Protein AF-0000000084763249 (afdb_homodimer)

Radius of gyration: 17.71 Å; Cα contacts (8 Å, |Δi|>4): 689; chains: 2; bounding box: 48×48×45 Å

Solvent-accessible surface area (backbone atoms only — not comparable to full-atom values): 14264 Å² total; per-residue (Å²): 123,82,77,82,77,45,56,57,38,57,42,35,39,38,35,46,28,91,46,25,65,60,49,50,51,36,48,19,63,20,52,47,43,49,71,69,44,67,44,93,84,51,53,36,30,31,41,60,52,70,82,41,27,44,32,31,25,46,48,77,42,65,60,24,72,72,58,54,18,41,56,50,64,47,88,46,83,60,29,20,54,41,60,36,47,28,34,26,24,94,51,43,65,62,38,49,52,40,17,44,76,44,64,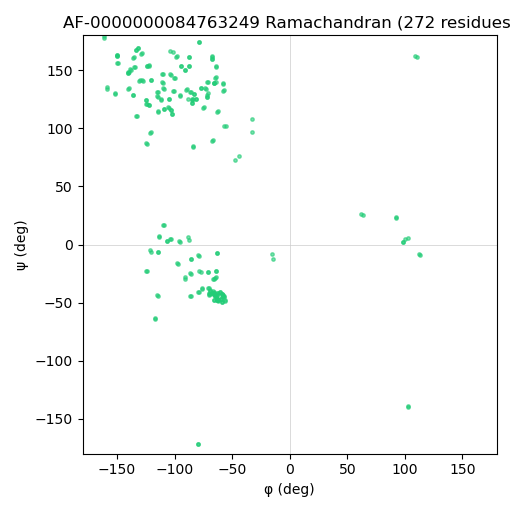31,42,81,63,39,74,69,39,82,42,93,88,64,31,41,38,22,36,29,22,47,96,70,42,48,52,36,39,38,22,33,61,75,75,125,124,82,78,81,77,46,56,57,39,57,42,34,39,38,36,47,28,91,46,26,65,60,49,50,50,36,48,20,64,19,51,47,42,49,74,68,46,68,44,93,84,50,54,36,29,31,39,60,53,69,82,40,27,44,30,30,24,47,47,78,43,65,60,25,72,72,58,53,18,41,59,49,64,47,88,45,82,58,27,19,52,39,58,35,47,28,34,25,23,94,50,41,66,62,38,48,51,41,18,44,76,45,65,31,40,81,63,39,75,70,39,80,42,92,87,64,27,39,39,22,35,30,22,47,95,69,42,46,53,36,39,39,22,34,60,75,76,125

Organism: Brachypodium distachyon (NCBI:txid15368)

Structure (mmCIF, N/CA/C/O backbone):
data_AF-0000000084763249-model_v1
#
loop_
_entity.id
_entity.type
_entity.pdbx_description
1 polymer 'VOC domain-containing protein'
#
loop_
_atom_site.group_PDB
_atom_site.id
_atom_site.type_symbol
_atom_site.label_atom_id
_atom_site.label_alt_id
_atom_site.label_comp_id
_atom_site.label_asym_id
_atom_site.label_entity_id
_atom_site.label_seq_id
_atom_site.pdbx_PDB_ins_code
_atom_site.Cartn_x
_atom_site.Cartn_y
_atom_site.Cartn_z
_atom_site.occupancy
_atom_site.B_iso_or_equiv
_atom_site.auth_seq_id
_atom_site.auth_comp_id
_atom_site.auth_asym_id
_atom_site.auth_atom_id
_atom_site.pdbx_PDB_model_num
ATOM 1 N N . MET A 1 1 ? 11.469 -16.156 -25.938 1 31.02 1 MET A N 1
ATOM 2 C CA . MET A 1 1 ? 10.484 -15.094 -26.047 1 31.02 1 MET A CA 1
ATOM 3 C C . MET A 1 1 ? 9.891 -14.773 -24.672 1 31.02 1 MET A C 1
ATOM 5 O O . MET A 1 1 ? 9.32 -15.641 -24.016 1 31.02 1 MET A O 1
ATOM 9 N N . ALA A 1 2 ? 10.5 -14.242 -23.734 1 41.22 2 ALA A N 1
ATOM 10 C CA . ALA A 1 2 ? 9.938 -13.992 -22.406 1 41.22 2 ALA A CA 1
ATOM 11 C C . ALA A 1 2 ? 8.445 -13.68 -22.5 1 41.22 2 ALA A C 1
ATOM 13 O O . ALA A 1 2 ? 8.023 -12.883 -23.328 1 41.22 2 ALA A O 1
ATOM 14 N N . SER A 1 3 ? 7.531 -14.5 -22.109 1 42.06 3 SER A N 1
ATOM 15 C CA . SER A 1 3 ? 6.082 -14.516 -22.281 1 42.06 3 SER A CA 1
ATOM 16 C C . SER A 1 3 ? 5.465 -13.164 -21.953 1 42.06 3 SER A C 1
ATOM 18 O O . SER A 1 3 ? 5.523 -12.711 -20.812 1 42.06 3 SER A O 1
ATOM 20 N N . GLY A 1 4 ? 5.578 -12.133 -22.719 1 48.81 4 GLY A N 1
ATOM 21 C CA . GLY A 1 4 ? 4.75 -10.953 -22.906 1 48.81 4 GLY A CA 1
ATOM 22 C C . GLY A 1 4 ? 3.369 -11.094 -22.297 1 48.81 4 GLY A C 1
ATOM 23 O O . GLY A 1 4 ? 2.514 -10.227 -22.484 1 48.81 4 GLY A O 1
ATOM 24 N N . ALA A 1 5 ? 2.932 -12.281 -21.891 1 57.78 5 ALA A N 1
ATOM 25 C CA . ALA A 1 5 ? 1.566 -12.789 -21.781 1 57.78 5 ALA A CA 1
ATOM 26 C C . ALA A 1 5 ? 0.887 -12.266 -20.516 1 57.78 5 ALA A C 1
ATOM 28 O O . ALA A 1 5 ? -0.34 -12.156 -20.469 1 57.78 5 ALA A O 1
ATOM 29 N N . VAL A 1 6 ? 1.695 -11.852 -19.469 1 81.44 6 VAL A N 1
ATOM 30 C CA . VAL A 1 6 ? 0.911 -11.477 -18.297 1 81.44 6 VAL A CA 1
ATOM 31 C C . VAL A 1 6 ? 1.264 -10.055 -17.875 1 81.44 6 VAL A C 1
ATOM 33 O O . VAL A 1 6 ? 2.27 -9.828 -17.203 1 81.44 6 VAL A O 1
ATOM 36 N N . ARG A 1 7 ? 0.596 -9.102 -18.453 1 86.88 7 ARG A N 1
ATOM 37 C CA . ARG A 1 7 ? 0.823 -7.703 -18.109 1 86.88 7 ARG A CA 1
ATOM 38 C C . ARG A 1 7 ? -0.059 -7.273 -16.938 1 86.88 7 ARG A C 1
ATOM 40 O O . ARG A 1 7 ? -1.286 -7.363 -17.016 1 86.88 7 ARG A O 1
ATOM 47 N N . PRO A 1 8 ? 0.583 -6.77 -15.953 1 93.5 8 PRO A N 1
ATOM 48 C CA . PRO A 1 8 ? -0.198 -6.363 -14.781 1 93.5 8 PRO A CA 1
ATOM 49 C C . PRO A 1 8 ? -0.651 -4.906 -14.852 1 93.5 8 PRO A C 1
ATOM 51 O O . PRO A 1 8 ? -0.048 -4.102 -15.562 1 93.5 8 PRO A O 1
ATOM 54 N N . ALA A 1 9 ? -1.729 -4.605 -14.281 1 94.31 9 ALA A N 1
ATOM 55 C CA . ALA A 1 9 ? -2.09 -3.242 -13.898 1 94.31 9 ALA A CA 1
ATOM 56 C C . ALA A 1 9 ? -2.115 -3.09 -12.375 1 94.31 9 ALA A C 1
ATOM 58 O O . ALA A 1 9 ? -2.732 -3.895 -11.672 1 94.31 9 ALA A O 1
ATOM 59 N N . LEU A 1 10 ? -1.354 -2.125 -11.828 1 95.81 10 LEU A N 1
ATOM 60 C CA . LEU A 1 10 ? -1.508 -1.788 -10.414 1 95.81 10 LEU A CA 1
ATOM 61 C C . LEU A 1 10 ? -2.871 -1.157 -10.156 1 95.81 10 LEU A C 1
ATOM 63 O O . LEU A 1 10 ? -3.012 0.067 -10.188 1 95.81 10 LEU A O 1
ATOM 67 N N . ALA A 1 11 ? -3.818 -1.914 -9.875 1 94.88 11 ALA A N 1
ATOM 68 C CA . ALA A 1 11 ? -5.219 -1.501 -9.938 1 94.88 11 ALA A CA 1
ATOM 69 C C . ALA A 1 11 ? -5.652 -0.845 -8.625 1 94.88 11 ALA A C 1
ATOM 71 O O . ALA A 1 11 ? -6.273 0.22 -8.633 1 94.88 11 ALA A O 1
ATOM 72 N N . TYR A 1 12 ? -5.242 -1.508 -7.496 1 95.19 12 TYR A N 1
ATOM 73 C CA . TYR A 1 12 ? -5.719 -1.002 -6.215 1 95.19 12 TYR A CA 1
ATOM 74 C C . TYR A 1 12 ? -4.617 -1.058 -5.164 1 95.19 12 TYR A C 1
ATOM 76 O O . TYR A 1 12 ? -3.754 -1.938 -5.207 1 95.19 12 TYR A O 1
ATOM 84 N N . ILE A 1 13 ? -4.723 -0.126 -4.344 1 97.44 13 ILE A N 1
ATOM 85 C CA . ILE A 1 13 ? -4.211 -0.234 -2.98 1 97.44 13 ILE A CA 1
ATOM 86 C C . ILE A 1 13 ? -5.379 -0.323 -1.998 1 97.44 13 ILE A C 1
ATOM 88 O O . ILE A 1 13 ? -6.176 0.611 -1.883 1 97.44 13 ILE A O 1
ATOM 92 N N . VAL A 1 14 ? -5.441 -1.407 -1.349 1 97.88 14 VAL A N 1
ATOM 93 C CA . VAL A 1 14 ? -6.566 -1.6 -0.439 1 97.88 14 VAL A CA 1
ATOM 94 C C . VAL A 1 14 ? -6.098 -1.434 1.005 1 97.88 14 VAL A C 1
ATOM 96 O O . VAL A 1 14 ? -5.145 -2.09 1.435 1 97.88 14 VAL A O 1
ATOM 99 N N . VAL A 1 15 ? -6.758 -0.576 1.663 1 98.12 15 VAL A N 1
ATOM 100 C CA . VAL A 1 15 ? -6.477 -0.325 3.074 1 98.12 15 VAL A CA 1
ATOM 101 C C . VAL A 1 15 ? -7.574 -0.941 3.938 1 98.12 15 VAL A C 1
ATOM 103 O O . VAL A 1 15 ? -8.75 -0.592 3.799 1 98.12 15 VAL A O 1
ATOM 106 N N . TYR A 1 16 ? -7.203 -1.859 4.75 1 98.06 16 TYR A N 1
ATOM 107 C CA . TYR A 1 16 ? -8.141 -2.445 5.703 1 98.06 16 TYR A CA 1
ATOM 108 C C . TYR A 1 16 ? -8.289 -1.557 6.934 1 98.06 16 TYR A C 1
ATOM 110 O O . TYR A 1 16 ? -7.305 -1.249 7.609 1 98.06 16 TYR A O 1
ATOM 118 N N . VAL A 1 17 ? -9.516 -1.213 7.227 1 97.81 17 VAL A N 1
ATOM 119 C CA . VAL A 1 17 ? -9.758 -0.172 8.219 1 97.81 17 VAL A CA 1
ATOM 120 C C . VAL A 1 17 ? -10.883 -0.602 9.164 1 97.81 17 VAL A C 1
ATOM 122 O O . VAL A 1 17 ? -11.656 -1.5 8.836 1 97.81 17 VAL A O 1
ATOM 125 N N . GLU A 1 18 ? -10.953 0.037 10.344 1 96.88 18 GLU A N 1
ATOM 126 C CA . GLU A 1 18 ? -12.008 -0.24 11.312 1 96.88 18 GLU A CA 1
ATOM 127 C C . GLU A 1 18 ? -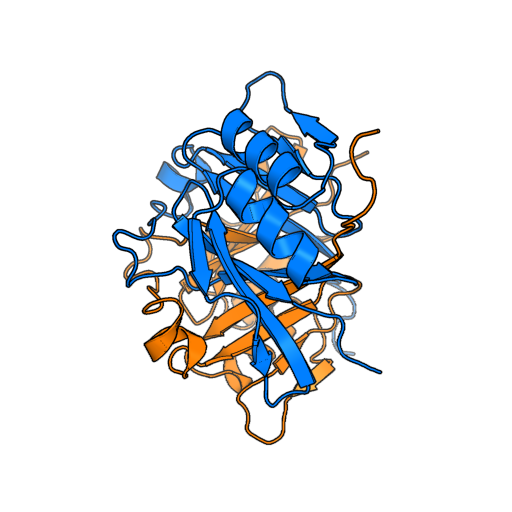13.359 0.268 10.82 1 96.88 18 GLU A C 1
ATOM 129 O O . GLU A 1 18 ? -14.375 -0.4 10.992 1 96.88 18 GLU A O 1
ATOM 134 N N . ASP A 1 19 ? -13.406 1.45 10.258 1 96.12 19 ASP A N 1
ATOM 135 C CA . ASP A 1 19 ? -14.617 2.105 9.758 1 96.12 19 ASP A CA 1
ATOM 136 C C . ASP A 1 19 ? -14.391 2.691 8.367 1 96.12 19 ASP A C 1
ATOM 138 O O . ASP A 1 19 ? -13.742 3.727 8.219 1 96.12 19 ASP A O 1
ATOM 142 N N . VAL A 1 20 ? -15.031 2.08 7.379 1 96.88 20 VAL A N 1
ATOM 143 C CA . VAL A 1 20 ? -14.766 2.377 5.973 1 96.88 20 VAL A CA 1
ATOM 144 C C . VAL A 1 20 ? -15.195 3.809 5.656 1 96.88 20 VAL A C 1
ATOM 146 O O . VAL A 1 20 ? -14.422 4.586 5.094 1 96.88 20 VAL A O 1
ATOM 149 N N . ALA A 1 21 ? -16.344 4.168 6.062 1 95.25 21 ALA A N 1
ATOM 150 C CA . ALA A 1 21 ? -16.875 5.496 5.762 1 95.25 21 ALA A CA 1
ATOM 151 C C . ALA A 1 21 ? -16.047 6.586 6.43 1 95.25 21 ALA A C 1
ATOM 153 O O . ALA A 1 21 ? -15.719 7.598 5.809 1 95.25 21 ALA A O 1
ATOM 154 N N . LYS A 1 22 ? -15.695 6.387 7.637 1 94.75 22 LYS A N 1
ATOM 155 C CA . LYS A 1 22 ? -14.898 7.355 8.383 1 94.75 22 LYS A CA 1
ATOM 156 C C . LYS A 1 22 ? -13.508 7.508 7.781 1 94.75 22 LYS A C 1
ATOM 158 O O . LYS A 1 22 ? -13.008 8.625 7.641 1 94.75 22 LYS A O 1
ATOM 163 N N . SER A 1 23 ? -12.914 6.387 7.453 1 96 23 SER A N 1
ATOM 164 C CA . SER A 1 23 ? -11.578 6.426 6.859 1 96 23 SER A CA 1
ATOM 165 C C . SER A 1 23 ? -11.594 7.141 5.516 1 96 23 SER A C 1
ATOM 167 O O . SER A 1 23 ? -10.742 7.992 5.25 1 96 23 SER A O 1
ATOM 169 N N . ALA A 1 24 ? -12.555 6.793 4.664 1 95.56 24 ALA A N 1
ATOM 170 C CA . ALA A 1 24 ? -12.656 7.434 3.357 1 95.56 24 ALA A CA 1
ATOM 171 C C . ALA A 1 24 ? -12.836 8.945 3.5 1 95.56 24 ALA A C 1
ATOM 173 O O . ALA A 1 24 ? -12.18 9.719 2.801 1 95.56 24 ALA A O 1
ATOM 174 N N . ALA A 1 25 ? -13.656 9.32 4.418 1 94.12 25 ALA A N 1
ATOM 175 C CA . ALA A 1 25 ? -13.906 10.742 4.652 1 94.12 25 ALA A CA 1
ATOM 176 C C . ALA A 1 25 ? -12.656 11.438 5.18 1 94.12 25 ALA A C 1
ATOM 178 O O . ALA A 1 25 ? -12.336 12.555 4.754 1 94.12 25 ALA A O 1
ATOM 179 N N . CYS A 1 26 ? -11.992 10.805 6.059 1 94.38 26 CYS A N 1
ATOM 180 C CA . CYS A 1 26 ? -10.766 11.359 6.625 1 94.38 26 CYS A CA 1
ATOM 181 C C . CYS A 1 26 ? -9.703 11.531 5.547 1 94.38 26 CYS A C 1
ATOM 183 O O . CYS A 1 26 ? -9.062 12.586 5.465 1 94.38 26 CYS A O 1
ATOM 185 N N . TYR A 1 27 ? -9.523 10.469 4.742 1 95.81 27 TYR A N 1
ATOM 186 C CA . TYR A 1 27 ? -8.523 10.555 3.682 1 95.81 27 TYR A CA 1
ATOM 187 C C . TYR A 1 27 ? -8.859 11.68 2.709 1 95.81 27 TYR A C 1
ATOM 189 O O . TYR A 1 27 ? -7.973 12.414 2.275 1 95.81 27 TYR A O 1
ATOM 197 N N . ALA A 1 28 ? -10.102 11.805 2.391 1 94 28 ALA A N 1
ATOM 198 C CA . ALA A 1 28 ? -10.531 12.859 1.48 1 94 28 ALA A CA 1
ATOM 199 C C . ALA A 1 28 ? -10.25 14.242 2.072 1 94 28 ALA A C 1
ATOM 201 O O . ALA A 1 28 ? -9.664 15.102 1.41 1 94 28 ALA A O 1
ATOM 202 N N . ALA A 1 29 ? -10.617 14.438 3.287 1 94.25 29 ALA A N 1
ATOM 203 C CA . ALA A 1 29 ? -10.461 15.734 3.943 1 94.25 29 ALA A CA 1
ATOM 204 C C . ALA A 1 29 ? -8.992 16.047 4.207 1 94.25 29 ALA A C 1
ATOM 206 O O . ALA A 1 29 ? -8.531 17.156 3.969 1 94.25 29 ALA A O 1
ATOM 207 N N . ALA A 1 30 ? -8.258 15.07 4.637 1 95.12 30 ALA A N 1
ATOM 208 C CA . ALA A 1 30 ? -6.875 15.266 5.07 1 95.12 30 ALA A CA 1
ATOM 209 C C . ALA A 1 30 ? -5.941 15.43 3.871 1 95.12 30 ALA A C 1
ATOM 211 O O . ALA A 1 30 ? -4.996 16.219 3.914 1 95.12 30 ALA A O 1
ATOM 212 N N . PHE A 1 31 ? -6.227 14.648 2.812 1 95.12 31 PHE A N 1
ATOM 213 C CA . PHE A 1 31 ? -5.199 14.562 1.781 1 95.12 31 PHE A CA 1
ATOM 214 C C . PHE A 1 31 ? -5.688 15.188 0.479 1 95.12 31 PHE A C 1
ATOM 216 O O . PHE A 1 31 ? -4.934 15.281 -0.491 1 95.12 31 PHE A O 1
ATOM 223 N N . GLY A 1 32 ? -6.918 15.586 0.387 1 91.31 32 GLY A N 1
ATOM 224 C CA . GLY A 1 32 ? -7.391 16.406 -0.725 1 91.31 32 GLY A CA 1
ATOM 225 C C . GLY A 1 32 ? -7.949 15.578 -1.868 1 91.31 32 GLY A C 1
ATOM 226 O O . GLY A 1 32 ? -7.922 16 -3.023 1 91.31 32 GLY A O 1
ATOM 227 N N . TYR A 1 33 ? -8.367 14.414 -1.598 1 90.19 33 TYR A N 1
ATOM 228 C CA . TYR A 1 33 ? -9.008 13.594 -2.615 1 90.19 33 TYR A CA 1
ATOM 229 C C . TYR A 1 33 ? -10.531 13.672 -2.492 1 90.19 33 TYR A C 1
ATOM 231 O O . TYR A 1 33 ? -11.055 14.141 -1.481 1 90.19 33 TYR A O 1
ATOM 239 N N . SER A 1 34 ? -11.172 13.273 -3.607 1 87.69 34 SER A N 1
ATOM 240 C CA . SER A 1 34 ? -12.617 13.07 -3.555 1 87.69 34 SER A CA 1
ATOM 241 C C . SER A 1 34 ? -12.961 11.594 -3.395 1 87.69 34 SER A C 1
ATOM 243 O O . SER A 1 34 ? -12.258 10.727 -3.91 1 87.69 34 SER A O 1
ATOM 245 N N . VAL A 1 35 ? -14.008 11.375 -2.619 1 84.5 35 VAL A N 1
ATOM 246 C CA . VAL A 1 35 ? -14.539 10.016 -2.543 1 84.5 35 VAL A CA 1
ATOM 247 C C . VAL A 1 35 ? -15.305 9.695 -3.82 1 84.5 35 VAL A C 1
ATOM 249 O O . VAL A 1 35 ? -16.25 10.398 -4.18 1 84.5 35 VAL A O 1
ATOM 252 N N . ARG A 1 36 ? -14.898 8.789 -4.496 1 85.38 36 ARG A N 1
ATOM 253 C CA . ARG A 1 36 ? -15.5 8.398 -5.766 1 85.38 36 ARG A CA 1
ATOM 254 C C . ARG A 1 36 ? -16.75 7.547 -5.539 1 85.38 36 ARG A C 1
ATOM 256 O O . ARG A 1 36 ? -17.75 7.699 -6.242 1 85.38 36 ARG A O 1
ATOM 263 N N . ARG A 1 37 ? -16.641 6.637 -4.547 1 85 37 ARG A N 1
ATOM 264 C CA . ARG A 1 37 ? -17.719 5.676 -4.375 1 85 37 ARG A CA 1
ATOM 265 C C . ARG A 1 37 ? -17.719 5.09 -2.967 1 85 37 ARG A C 1
ATOM 267 O O . ARG A 1 37 ? -16.656 4.832 -2.396 1 85 37 ARG A O 1
ATOM 274 N N . ILE A 1 38 ? -18.891 5.039 -2.365 1 85.06 38 ILE A N 1
ATOM 275 C CA . ILE A 1 38 ? -19.109 4.223 -1.178 1 85.06 38 ILE A CA 1
ATOM 276 C C . ILE A 1 38 ? -20.266 3.256 -1.429 1 85.06 38 ILE A C 1
ATOM 278 O O . ILE A 1 38 ? -21.359 3.67 -1.847 1 85.06 38 ILE A O 1
ATOM 282 N N . ASP A 1 39 ? -19.859 2.061 -1.287 1 84.06 39 ASP A N 1
ATOM 283 C CA . ASP A 1 39 ? -20.906 1.081 -1.562 1 84.06 39 ASP A CA 1
ATOM 284 C C . ASP A 1 39 ? -22 1.147 -0.511 1 84.06 39 ASP A C 1
ATOM 286 O O . ASP A 1 39 ? -21.781 1.643 0.597 1 84.06 39 ASP A O 1
ATOM 290 N N . GLN A 1 40 ? -23.141 0.599 -0.871 1 83.38 40 GLN A N 1
ATOM 291 C CA . GLN A 1 40 ? -24.328 0.679 -0.02 1 83.38 40 GLN A CA 1
ATOM 292 C C . GLN A 1 40 ? -24.125 -0.1 1.276 1 83.38 40 GLN A C 1
ATOM 294 O O . GLN A 1 40 ? -24.703 0.246 2.311 1 83.38 40 GLN A O 1
ATOM 299 N N . SER A 1 41 ? -23.297 -1.155 1.219 1 82.31 41 SER A N 1
ATOM 300 C CA . SER A 1 41 ? -23.047 -1.98 2.396 1 82.31 41 SER A CA 1
ATOM 301 C C . SER A 1 41 ? -22.047 -1.314 3.336 1 82.31 41 SER A C 1
ATOM 303 O O . SER A 1 41 ? -21.844 -1.78 4.457 1 82.31 41 SER A O 1
ATOM 305 N N . HIS A 1 42 ? -21.422 -0.262 2.908 1 84.25 42 HIS A N 1
ATOM 306 C CA . HIS A 1 42 ? -20.406 0.48 3.635 1 84.25 42 HIS A CA 1
ATOM 307 C C . HIS A 1 42 ? -19.172 -0.388 3.898 1 84.25 42 HIS A C 1
ATOM 309 O O . HIS A 1 42 ? -18.484 -0.201 4.898 1 84.25 42 HIS A O 1
ATOM 315 N N . LYS A 1 43 ? -19.031 -1.346 3.037 1 91.31 43 LYS A N 1
ATOM 316 C CA . LYS A 1 43 ? -17.891 -2.24 3.191 1 91.31 43 LYS A CA 1
ATOM 317 C C . LYS A 1 43 ? -16.828 -1.963 2.133 1 91.31 43 LYS A C 1
ATOM 319 O O . LYS A 1 43 ? -15.82 -2.678 2.049 1 91.31 43 LYS A O 1
ATOM 324 N N . TRP A 1 44 ? -17.125 -0.96 1.353 1 93.94 44 TRP A N 1
ATOM 325 C CA . TRP A 1 44 ? -16.188 -0.599 0.295 1 93.94 44 TRP A CA 1
ATOM 326 C C . TRP A 1 44 ? -16.281 0.883 -0.046 1 93.94 44 TRP A C 1
ATOM 328 O O . TRP A 1 44 ? -17.391 1.404 -0.236 1 93.94 44 TRP A O 1
ATOM 338 N N . ALA A 1 45 ? -15.203 1.537 -0.081 1 96.25 45 ALA A N 1
ATOM 339 C CA . ALA A 1 45 ? -15.109 2.92 -0.539 1 96.25 45 ALA A CA 1
ATOM 340 C C . ALA A 1 45 ? -13.859 3.135 -1.379 1 96.25 45 ALA A C 1
ATOM 342 O O . ALA A 1 45 ? -12.828 2.492 -1.148 1 96.25 45 ALA A O 1
ATOM 343 N N . GLU A 1 46 ? -13.945 4.016 -2.32 1 96.06 46 GLU A N 1
ATOM 344 C CA . GLU A 1 46 ? -12.844 4.34 -3.213 1 96.06 46 GLU A CA 1
ATOM 345 C C . GLU A 1 46 ? -12.578 5.84 -3.248 1 96.06 46 GLU A C 1
ATOM 347 O O . GLU A 1 46 ? -13.516 6.641 -3.25 1 96.06 46 GLU A O 1
ATOM 352 N N . LEU A 1 47 ? -11.32 6.133 -3.283 1 94.44 47 LEU A N 1
ATOM 353 C CA . LEU A 1 47 ? -10.93 7.512 -3.555 1 94.44 47 LEU A CA 1
ATOM 354 C C . LEU A 1 47 ? -10.648 7.715 -5.039 1 94.44 47 LEU A C 1
ATOM 356 O O . LEU A 1 47 ? -10.289 6.766 -5.742 1 94.44 47 LEU A O 1
ATOM 360 N N . ASP A 1 48 ? -10.805 8.891 -5.512 1 91.06 48 ASP A N 1
ATOM 361 C CA . ASP A 1 48 ? -10.453 9.258 -6.883 1 91.06 48 ASP A CA 1
ATOM 362 C C . ASP A 1 48 ? -8.977 9.602 -7 1 91.06 48 ASP A C 1
ATOM 364 O O . ASP A 1 48 ? -8.602 10.773 -6.945 1 91.06 48 ASP A O 1
ATOM 368 N N . THR A 1 49 ? -8.125 8.562 -7.18 1 91.31 49 THR A N 1
ATOM 369 C CA . THR A 1 49 ? -6.684 8.766 -7.109 1 91.31 49 THR A CA 1
ATOM 370 C C . THR A 1 49 ? -6.035 8.523 -8.469 1 91.31 49 THR A C 1
ATOM 372 O O . THR A 1 49 ? -4.809 8.484 -8.578 1 91.31 49 THR A O 1
ATOM 375 N N . GLY A 1 50 ? -6.82 8.305 -9.547 1 88.31 50 GLY A N 1
ATOM 376 C CA . GLY A 1 50 ? -6.281 8.125 -10.891 1 88.31 50 GLY A CA 1
ATOM 377 C C . GLY A 1 50 ? -6.266 6.676 -11.336 1 88.31 50 GLY A C 1
ATOM 378 O O . GLY A 1 50 ? -7.266 5.969 -11.188 1 88.31 50 GLY A O 1
ATOM 379 N N . SER A 1 51 ? -5.184 6.238 -12.008 1 87.62 51 SER A N 1
ATOM 380 C CA . SER A 1 51 ? -5.102 4.895 -12.57 1 87.62 51 SER A CA 1
ATOM 381 C C . SER A 1 51 ? -5.082 3.834 -11.477 1 87.62 51 SER A C 1
ATOM 383 O O . SER A 1 51 ? -5.652 2.752 -11.641 1 87.62 51 SER A O 1
ATOM 385 N N . THR A 1 52 ? -4.371 4.129 -10.453 1 93.12 52 THR A N 1
ATOM 386 C CA . THR A 1 52 ? -4.395 3.291 -9.266 1 93.12 52 THR A CA 1
ATOM 387 C C . THR A 1 52 ? -5.387 3.832 -8.242 1 93.12 52 THR A C 1
ATOM 389 O O . THR A 1 52 ? -5.371 5.023 -7.918 1 93.12 52 THR A O 1
ATOM 392 N N . THR A 1 53 ? -6.266 2.975 -7.762 1 94.25 53 THR A N 1
ATOM 393 C CA . THR A 1 53 ? -7.309 3.406 -6.84 1 94.25 53 THR A CA 1
ATOM 394 C C . THR A 1 53 ? -6.953 3.029 -5.402 1 94.25 53 THR A C 1
ATOM 396 O O . THR A 1 53 ? -6.523 1.903 -5.141 1 94.25 53 THR A O 1
ATOM 399 N N . ILE A 1 54 ? -7.07 3.928 -4.496 1 96.62 54 ILE A N 1
ATOM 400 C CA . ILE A 1 54 ? -7.074 3.576 -3.08 1 96.62 54 ILE A CA 1
ATOM 401 C C . ILE A 1 54 ? -8.484 3.182 -2.65 1 96.62 54 ILE A C 1
ATOM 403 O O . ILE A 1 54 ? -9.438 3.928 -2.873 1 96.62 54 ILE A O 1
ATOM 407 N N . ALA A 1 55 ? -8.609 2.086 -2.117 1 97.19 55 ALA A N 1
ATOM 408 C CA . ALA A 1 55 ? -9.891 1.593 -1.619 1 97.19 55 ALA A CA 1
ATOM 409 C C . ALA A 1 55 ? -9.797 1.215 -0.143 1 97.19 55 ALA A C 1
ATOM 411 O O . ALA A 1 55 ? -8.703 0.929 0.363 1 97.19 55 ALA A O 1
ATOM 412 N N . PHE A 1 56 ? -10.922 1.289 0.496 1 97.69 56 PHE A N 1
ATOM 413 C CA . PHE A 1 56 ? -11.023 0.936 1.906 1 97.69 56 PHE A CA 1
ATOM 414 C C . PHE A 1 56 ? -12.016 -0.208 2.107 1 97.69 56 PHE A C 1
ATOM 416 O O . PHE A 1 56 ? -13.062 -0.25 1.462 1 97.69 56 PHE A O 1
ATOM 423 N N . THR A 1 57 ? -11.703 -1.089 2.98 1 97.44 57 THR A N 1
ATOM 424 C CA . THR A 1 57 ? -12.57 -2.207 3.332 1 97.44 57 THR A CA 1
ATOM 425 C C . THR A 1 57 ? -12.367 -2.613 4.789 1 97.44 57 THR A C 1
ATOM 427 O O . THR A 1 57 ? -11.336 -2.305 5.387 1 97.44 57 THR A O 1
ATOM 430 N N . PRO A 1 58 ? -13.352 -3.262 5.434 1 97.25 58 PRO A N 1
ATOM 431 C CA . PRO A 1 58 ? -13.25 -3.555 6.867 1 97.25 58 PRO A CA 1
ATOM 432 C C . PRO A 1 58 ? -12.109 -4.512 7.195 1 97.25 58 PRO A C 1
ATOM 434 O O . PRO A 1 58 ? -11.82 -5.426 6.418 1 97.25 58 PRO A O 1
ATOM 437 N N . LEU A 1 59 ? -11.625 -4.398 8.406 1 96.88 59 LEU A N 1
ATOM 438 C CA . LEU A 1 59 ? -10.57 -5.254 8.945 1 96.88 59 LEU A CA 1
ATOM 439 C C . LEU A 1 59 ? -11 -6.719 8.938 1 96.88 59 LEU A C 1
ATOM 441 O O . LEU A 1 59 ? -10.203 -7.602 8.617 1 96.88 59 LEU A O 1
ATOM 445 N N . HIS A 1 60 ? -12.234 -6.836 9.438 1 95.56 60 HIS A N 1
ATOM 446 C CA . HIS A 1 60 ? -12.766 -8.188 9.586 1 95.56 60 HIS A CA 1
ATOM 447 C C . HIS A 1 60 ? -13.766 -8.516 8.477 1 95.56 60 HIS A C 1
ATOM 449 O O . HIS A 1 60 ? -14.82 -7.887 8.391 1 95.56 60 HIS A O 1
ATOM 455 N N . GLN A 1 61 ? -13.422 -9.461 7.684 1 93.5 61 GLN A N 1
ATOM 456 C CA . GLN A 1 61 ? -14.242 -10 6.602 1 93.5 61 GLN A CA 1
ATOM 457 C C . GLN A 1 61 ? -13.742 -11.375 6.168 1 93.5 61 GLN A C 1
ATOM 459 O O . GLN A 1 61 ? -12.742 -11.867 6.688 1 93.5 61 GLN A O 1
ATOM 464 N N . ARG A 1 62 ? -14.383 -11.969 5.266 1 91.62 62 ARG A N 1
ATOM 465 C CA . ARG A 1 62 ? -14.047 -13.32 4.852 1 91.62 62 ARG A CA 1
ATOM 466 C C . ARG A 1 62 ? -12.602 -13.398 4.363 1 91.62 62 ARG A C 1
ATOM 468 O O . ARG A 1 62 ? -11.867 -14.312 4.738 1 91.62 62 ARG A O 1
ATOM 475 N N . GLU A 1 63 ? -12.156 -12.477 3.572 1 92.5 63 GLU A N 1
ATOM 476 C CA . GLU A 1 63 ? -10.82 -12.453 2.992 1 92.5 63 GLU A CA 1
ATOM 477 C C . GLU A 1 63 ? -9.75 -12.445 4.082 1 92.5 63 GLU A C 1
ATOM 479 O O . GLU A 1 63 ? -8.758 -13.172 3.988 1 92.5 63 GLU A O 1
ATOM 484 N N . THR A 1 64 ? -9.992 -11.641 5.137 1 95.69 64 THR A N 1
ATOM 485 C CA . THR A 1 64 ? -8.961 -11.492 6.156 1 95.69 64 THR A CA 1
ATOM 486 C C . THR A 1 64 ? -9.141 -12.523 7.266 1 95.69 64 THR A C 1
ATOM 488 O O . THR A 1 64 ? -8.164 -12.992 7.852 1 95.69 64 THR A O 1
ATOM 491 N N . ASP A 1 65 ? -10.367 -12.938 7.508 1 94.56 65 ASP A N 1
ATOM 492 C CA . ASP A 1 65 ? -10.625 -13.852 8.617 1 94.56 65 ASP A CA 1
ATOM 493 C C . ASP A 1 65 ? -10.414 -15.305 8.203 1 94.56 65 ASP A C 1
ATOM 495 O O . ASP A 1 65 ? -10.047 -16.141 9.031 1 94.56 65 ASP A O 1
ATOM 499 N N . ALA A 1 66 ? -10.562 -15.539 6.883 1 93.31 66 ALA A N 1
ATOM 500 C CA . ALA A 1 66 ? -10.578 -16.953 6.484 1 93.31 66 ALA A CA 1
ATOM 501 C C . ALA A 1 66 ? -9.5 -17.234 5.441 1 93.31 66 ALA A C 1
ATOM 503 O O . ALA A 1 66 ? -8.992 -18.359 5.363 1 93.31 66 ALA A O 1
ATOM 504 N N . LEU A 1 67 ? -9.086 -16.234 4.746 1 94.19 67 LEU A N 1
ATOM 505 C CA . LEU A 1 67 ? -8.336 -16.578 3.543 1 94.19 67 LEU A CA 1
ATOM 506 C C . LEU A 1 67 ? -6.891 -16.109 3.65 1 94.19 67 LEU A C 1
ATOM 508 O O . LEU A 1 67 ? -5.969 -16.828 3.256 1 94.19 67 LEU A O 1
ATOM 512 N N . THR A 1 68 ? -6.633 -14.836 4.145 1 97 68 THR A N 1
ATOM 513 C CA . THR A 1 68 ? -5.309 -14.258 3.932 1 97 68 THR A CA 1
ATOM 514 C C . THR A 1 68 ? -4.645 -13.93 5.266 1 97 68 THR A C 1
ATOM 516 O O . THR A 1 68 ? -3.475 -13.539 5.301 1 97 68 THR A O 1
ATOM 519 N N . GLY A 1 69 ? -5.402 -14.086 6.352 1 96.25 69 GLY A N 1
ATOM 520 C CA . GLY A 1 69 ? -4.824 -13.852 7.668 1 96.25 69 GLY A CA 1
ATOM 521 C C . GLY A 1 69 ? -5.371 -12.617 8.352 1 96.25 69 GLY A C 1
ATOM 522 O O . GLY A 1 69 ? -5.887 -11.711 7.688 1 96.25 69 GLY A O 1
ATOM 523 N N . GLU A 1 70 ? -5.184 -12.586 9.633 1 97.06 70 GLU A N 1
ATOM 524 C CA . GLU A 1 70 ? -5.676 -11.477 10.438 1 97.06 70 GLU A CA 1
ATOM 525 C C . GLU A 1 70 ? -4.848 -10.219 10.211 1 97.06 70 GLU A C 1
ATOM 527 O O . GLU A 1 70 ? -3.617 -10.266 10.227 1 97.06 70 GLU A O 1
ATOM 532 N N . VAL A 1 71 ? -5.555 -9.117 10.031 1 97.69 71 VAL A N 1
ATOM 533 C CA . VAL A 1 71 ? -4.891 -7.84 9.812 1 97.69 71 VAL A CA 1
ATOM 534 C C . VAL A 1 71 ? -4.242 -7.367 11.117 1 97.69 71 VAL A C 1
ATOM 536 O O . VAL A 1 71 ? -4.906 -7.293 12.156 1 97.69 71 VAL A O 1
ATOM 539 N N . GLN A 1 72 ? -2.977 -7.059 11.031 1 96.5 72 GLN A N 1
ATOM 540 C CA . GLN A 1 72 ? -2.248 -6.512 12.172 1 96.5 72 GLN A CA 1
ATOM 541 C C . GLN A 1 72 ? -2.059 -5.004 12.031 1 96.5 72 GLN A C 1
ATOM 543 O O . GLN A 1 72 ? -1.292 -4.547 11.18 1 96.5 72 GLN A O 1
ATOM 548 N N . LEU A 1 73 ? -2.711 -4.258 12.898 1 96.31 73 LEU A N 1
ATOM 549 C CA . LEU A 1 73 ? -2.5 -2.814 12.961 1 96.31 73 LEU A CA 1
ATOM 550 C C . LEU A 1 73 ? -1.338 -2.477 13.891 1 96.31 73 LEU A C 1
ATOM 552 O O . LEU A 1 73 ? -1.02 -3.248 14.805 1 96.31 73 LEU A O 1
ATOM 556 N N . PRO A 1 74 ? -0.739 -1.295 13.555 1 94.81 74 PRO A N 1
ATOM 557 C CA . PRO A 1 74 ? 0.26 -0.859 14.539 1 94.81 74 PRO A CA 1
ATOM 558 C C . PRO A 1 74 ? -0.318 -0.703 15.938 1 94.81 74 PRO A C 1
ATOM 560 O O . PRO A 1 74 ? -1.424 -0.181 16.094 1 94.81 74 PRO A O 1
ATOM 563 N N . LYS A 1 75 ? 0.493 -1.171 16.891 1 92.44 75 LYS A N 1
ATOM 564 C CA . LYS A 1 75 ? -0.006 -1.178 18.266 1 92.44 75 LYS A CA 1
ATOM 565 C C . LYS A 1 75 ? 0.488 0.043 19.047 1 92.44 75 LYS A C 1
ATOM 567 O O . LYS A 1 75 ? 0.023 0.314 20.156 1 92.44 75 LYS A O 1
ATOM 572 N N . SER A 1 76 ? 1.501 0.69 18.516 1 93.12 76 SER A N 1
ATOM 573 C CA . SER A 1 76 ? 2.076 1.877 19.141 1 93.12 76 SER A CA 1
ATOM 574 C C . SER A 1 76 ? 2.662 2.822 18.109 1 93.12 76 SER A C 1
ATOM 576 O O . SER A 1 76 ? 2.875 2.432 16.953 1 93.12 76 SER A O 1
ATOM 578 N N . PRO A 1 77 ? 2.881 4.016 18.5 1 92 77 PRO A N 1
ATOM 579 C CA . PRO A 1 77 ? 3.51 4.965 17.578 1 92 77 PRO A CA 1
ATOM 580 C C . PRO A 1 77 ? 4.922 4.551 17.172 1 92 77 PRO A C 1
ATOM 582 O O . PRO A 1 77 ? 5.523 5.164 16.281 1 92 77 PRO A O 1
ATOM 585 N N . ARG A 1 78 ? 5.441 3.539 17.781 1 94.62 78 ARG A N 1
ATOM 586 C CA . ARG A 1 78 ? 6.797 3.09 17.484 1 94.62 78 ARG A CA 1
ATOM 587 C C . ARG A 1 78 ? 6.789 1.956 16.469 1 94.62 78 ARG A C 1
ATOM 589 O O . ARG A 1 78 ? 7.832 1.361 16.188 1 94.62 78 ARG A O 1
ATOM 596 N N . GLU A 1 79 ? 5.629 1.669 16.047 1 96.5 79 GLU A N 1
ATOM 597 C CA . GLU A 1 79 ? 5.477 0.589 15.078 1 96.5 79 GLU A CA 1
ATOM 598 C C . GLU A 1 79 ? 4.809 1.087 13.797 1 96.5 79 GLU A C 1
ATOM 600 O O . GLU A 1 79 ? 4.035 2.045 13.828 1 96.5 79 GLU A O 1
ATOM 605 N N . ARG A 1 80 ? 5.102 0.411 12.75 1 97.19 80 ARG A N 1
ATOM 606 C CA . ARG A 1 80 ? 4.434 0.671 11.477 1 97.19 80 ARG A CA 1
ATOM 607 C C . ARG A 1 80 ? 4.348 -0.597 10.633 1 97.19 80 ARG A C 1
ATOM 609 O O . ARG A 1 80 ? 5.043 -1.579 10.914 1 97.19 80 ARG A O 1
ATOM 616 N N . GLY A 1 81 ? 3.449 -0.575 9.633 1 96.62 81 GLY A N 1
ATOM 617 C CA . GLY A 1 81 ? 3.387 -1.656 8.664 1 96.62 81 GLY A CA 1
ATOM 618 C C . GLY A 1 81 ? 4.461 -1.562 7.598 1 96.62 81 GLY A C 1
ATOM 619 O O . GLY A 1 81 ? 5.16 -0.552 7.5 1 96.62 81 GLY A O 1
ATOM 620 N N . PRO A 1 82 ? 4.531 -2.572 6.766 1 97.38 82 PRO A N 1
ATOM 621 C CA . PRO A 1 82 ? 5.609 -2.664 5.777 1 97.38 82 PRO A CA 1
ATOM 622 C C . PRO A 1 82 ? 5.297 -1.9 4.492 1 97.38 82 PRO A C 1
ATOM 624 O O . PRO A 1 82 ? 6.176 -1.727 3.643 1 97.38 82 PRO A O 1
ATOM 627 N N . VAL A 1 83 ? 4.098 -1.471 4.277 1 98 83 VAL A N 1
ATOM 628 C CA . VAL A 1 83 ? 3.711 -0.766 3.059 1 98 83 VAL A CA 1
ATOM 629 C C . VAL A 1 83 ? 3.316 0.67 3.396 1 98 83 VAL A C 1
ATOM 631 O O . VAL A 1 83 ? 2.508 0.903 4.297 1 98 83 VAL A O 1
ATOM 634 N N . GLU A 1 84 ? 3.947 1.571 2.697 1 98.12 84 GLU A N 1
ATOM 635 C CA . GLU A 1 84 ? 3.746 2.998 2.926 1 98.12 84 GLU A CA 1
ATOM 636 C C . GLU A 1 84 ? 3.086 3.662 1.72 1 98.12 84 GLU A C 1
ATOM 638 O O . GLU A 1 84 ? 3.492 3.434 0.579 1 98.12 84 GLU A O 1
ATOM 643 N N . ILE A 1 85 ? 2.072 4.422 1.99 1 97.81 85 ILE A N 1
ATOM 644 C CA . ILE A 1 85 ? 1.426 5.234 0.967 1 97.81 85 ILE A CA 1
ATOM 645 C C . ILE A 1 85 ? 2.098 6.605 0.898 1 97.81 85 ILE A C 1
ATOM 647 O O . ILE A 1 85 ? 2.34 7.234 1.93 1 97.81 85 ILE A O 1
ATOM 651 N N . CYS A 1 86 ? 2.383 7.039 -0.282 1 97.56 86 CYS A N 1
ATOM 652 C CA . CYS A 1 86 ? 3.068 8.312 -0.458 1 97.56 86 CYS A CA 1
ATOM 653 C C . CYS A 1 86 ? 2.279 9.234 -1.379 1 97.56 86 CYS A C 1
ATOM 655 O O . CYS A 1 86 ? 2.01 8.891 -2.531 1 97.56 86 CYS A O 1
ATOM 657 N N . PHE A 1 87 ? 1.963 10.414 -0.914 1 96.94 87 PHE A N 1
ATOM 658 C CA . PHE A 1 87 ? 1.33 11.469 -1.697 1 96.94 87 PHE A CA 1
ATOM 659 C C . PHE A 1 87 ? 2.305 12.609 -1.957 1 96.94 87 PHE A C 1
ATOM 661 O O . PHE A 1 87 ? 2.982 13.078 -1.038 1 96.94 87 PHE A O 1
ATOM 668 N N . ASP A 1 88 ? 2.346 13.047 -3.172 1 96.25 88 ASP A N 1
ATOM 669 C CA . ASP A 1 88 ? 3.15 14.211 -3.514 1 96.25 88 ASP A CA 1
ATOM 670 C C . ASP A 1 88 ? 2.273 15.453 -3.699 1 96.25 88 ASP A C 1
ATOM 672 O O . ASP A 1 88 ? 1.155 15.352 -4.207 1 96.25 88 ASP A O 1
ATOM 676 N N . TYR A 1 89 ? 2.859 16.531 -3.322 1 96.25 89 TYR A N 1
ATOM 677 C CA . TYR A 1 89 ? 2.197 17.828 -3.396 1 96.25 89 TYR A CA 1
ATOM 678 C C . TYR A 1 89 ? 3.127 18.891 -3.982 1 96.25 89 TYR A C 1
ATOM 680 O O . TYR A 1 89 ? 4.352 18.781 -3.861 1 96.25 89 TYR A O 1
ATOM 688 N N . THR A 1 90 ? 2.496 19.891 -4.605 1 94.88 90 THR A N 1
ATOM 689 C CA . THR A 1 90 ? 3.258 21.078 -4.996 1 94.88 90 THR A CA 1
ATOM 690 C C . THR A 1 90 ? 3.688 21.875 -3.77 1 94.88 90 THR A C 1
ATOM 692 O O . THR A 1 90 ? 4.812 22.375 -3.709 1 94.88 90 THR A O 1
ATOM 695 N N . ASP A 1 91 ? 2.854 21.969 -2.811 1 95.12 91 ASP A N 1
ATOM 696 C CA . ASP A 1 91 ? 3.107 22.656 -1.542 1 95.12 91 ASP A CA 1
ATOM 697 C C . ASP A 1 91 ? 2.945 21.688 -0.367 1 95.12 91 ASP A C 1
ATOM 699 O O . ASP A 1 91 ? 1.847 21.547 0.175 1 95.12 91 ASP A O 1
ATOM 703 N N . VAL A 1 92 ? 4.043 21.141 0.08 1 97 92 VAL A N 1
ATOM 704 C CA . VAL A 1 92 ? 4.039 20.094 1.093 1 97 92 VAL A CA 1
ATOM 705 C C . VAL A 1 92 ? 3.625 20.672 2.441 1 97 92 VAL A C 1
ATOM 707 O O . VAL A 1 92 ? 2.904 20.031 3.207 1 97 92 VAL A O 1
ATOM 710 N N . ASP A 1 93 ? 4.055 21.875 2.74 1 96.81 93 ASP A N 1
ATOM 711 C CA . ASP A 1 93 ? 3.729 22.5 4.016 1 96.81 93 ASP A CA 1
ATOM 712 C C . ASP A 1 93 ? 2.221 22.719 4.156 1 96.81 93 ASP A C 1
ATOM 714 O O . ASP A 1 93 ? 1.644 22.406 5.203 1 96.81 93 ASP A O 1
ATOM 718 N N . ALA A 1 94 ? 1.656 23.219 3.143 1 96.88 94 ALA A N 1
ATOM 719 C CA . ALA A 1 94 ? 0.211 23.438 3.15 1 96.88 94 ALA A CA 1
ATOM 720 C C . ALA A 1 94 ? -0.534 22.109 3.275 1 96.88 94 ALA A C 1
ATOM 722 O O . ALA A 1 94 ? -1.521 22 4.012 1 96.88 94 ALA A O 1
ATOM 723 N N . ALA A 1 95 ? -0.035 21.141 2.545 1 97.06 95 ALA A N 1
ATOM 724 C CA . ALA A 1 95 ? -0.661 19.828 2.582 1 97.06 95 ALA A CA 1
ATOM 725 C C . ALA A 1 95 ? -0.579 19.219 3.98 1 97.06 95 ALA A C 1
ATOM 727 O O . ALA A 1 95 ? -1.547 18.625 4.465 1 97.06 95 ALA A O 1
ATOM 728 N N . TYR A 1 96 ? 0.55 19.359 4.559 1 97.62 96 TYR A N 1
ATOM 729 C CA . TYR A 1 96 ? 0.765 18.828 5.898 1 97.62 96 TYR A CA 1
ATOM 730 C C . TYR A 1 96 ? -0.162 19.5 6.906 1 97.62 96 TYR A C 1
ATOM 732 O O . TYR A 1 96 ? -0.781 18.828 7.734 1 97.62 96 TYR A O 1
ATOM 740 N N . ARG A 1 97 ? -0.227 20.703 6.879 1 97.31 97 ARG A N 1
ATOM 741 C CA . ARG A 1 97 ? -1.12 21.438 7.766 1 97.31 97 ARG A CA 1
ATOM 742 C C . ARG A 1 97 ? -2.566 20.984 7.582 1 97.31 97 ARG A C 1
ATOM 744 O O . ARG A 1 97 ? -3.279 20.766 8.562 1 97.31 97 ARG A O 1
ATOM 751 N N . ARG A 1 98 ? -2.943 20.844 6.391 1 96.69 98 ARG A N 1
ATOM 752 C CA . ARG A 1 98 ? -4.297 20.375 6.109 1 96.69 98 ARG A CA 1
ATOM 753 C C . ARG A 1 98 ? -4.539 19 6.73 1 96.69 98 ARG A C 1
ATOM 755 O O . ARG A 1 98 ? -5.594 18.766 7.324 1 96.69 98 ARG A O 1
ATOM 762 N N . ALA A 1 99 ? -3.625 18.141 6.48 1 97.31 99 ALA A N 1
ATOM 763 C CA . ALA A 1 99 ? -3.764 16.781 6.992 1 97.31 99 ALA A CA 1
ATOM 764 C C . ALA A 1 99 ? -3.941 16.781 8.508 1 97.31 99 ALA A C 1
ATOM 766 O O . ALA A 1 99 ? -4.855 16.141 9.031 1 97.31 99 ALA A O 1
ATOM 767 N N . VAL A 1 100 ? -3.1 17.5 9.195 1 97.5 100 VAL A N 1
ATOM 768 C CA . VAL A 1 100 ? -3.123 17.547 10.656 1 97.5 100 VAL A CA 1
ATOM 769 C C . VAL A 1 100 ? -4.41 18.219 11.125 1 97.5 100 VAL A C 1
ATOM 771 O O . VAL A 1 100 ? -5.07 17.734 12.047 1 97.5 100 VAL A O 1
ATOM 774 N N . ASP A 1 101 ? -4.812 19.266 10.469 1 96.88 101 ASP A N 1
ATOM 775 C CA . ASP A 1 101 ? -6.027 20 10.82 1 96.88 101 ASP A CA 1
ATOM 776 C C . ASP A 1 101 ? -7.266 19.125 10.633 1 96.88 101 ASP A C 1
ATOM 778 O O . ASP A 1 101 ? -8.312 19.391 11.227 1 96.88 101 ASP A O 1
ATOM 782 N N . ASN A 1 102 ? -7.125 18.125 9.812 1 96 102 ASN A N 1
ATOM 783 C CA . ASN A 1 102 ? -8.281 17.297 9.5 1 96 102 ASN A CA 1
ATOM 784 C C . ASN A 1 102 ? -8.164 15.906 10.117 1 96 102 ASN A C 1
ATOM 786 O O . ASN A 1 102 ? -8.781 14.953 9.641 1 96 102 ASN A O 1
ATOM 790 N N . GLY A 1 103 ? -7.273 15.781 11.062 1 94.81 103 GLY A N 1
ATOM 791 C CA . GLY A 1 103 ? -7.379 14.625 11.938 1 94.81 103 GLY A CA 1
ATOM 792 C C . GLY A 1 103 ? -6.234 13.641 11.773 1 94.81 103 GLY A C 1
ATOM 793 O O . GLY A 1 103 ? -6.121 12.68 12.531 1 94.81 103 GLY A O 1
ATOM 794 N N . ALA A 1 104 ? -5.398 13.805 10.789 1 96.81 104 ALA A N 1
ATOM 795 C CA . ALA A 1 104 ? -4.203 12.969 10.727 1 96.81 104 ALA A CA 1
ATOM 796 C C . ALA A 1 104 ? -3.287 13.234 11.922 1 96.81 104 ALA A C 1
ATOM 798 O O . ALA A 1 104 ? -3.148 14.375 12.359 1 96.81 104 ALA A O 1
ATOM 799 N N . VAL A 1 105 ? -2.664 12.227 12.406 1 97.06 105 VAL A N 1
ATOM 800 C CA . VAL A 1 105 ? -1.768 12.352 13.555 1 97.06 105 VAL A CA 1
ATOM 801 C C . VAL A 1 105 ? -0.376 12.766 13.078 1 97.06 105 VAL A C 1
ATOM 803 O O . VAL A 1 105 ? 0.252 12.055 12.289 1 97.06 105 VAL A O 1
ATOM 806 N N . PRO A 1 106 ? 0.119 13.867 13.555 1 97.88 106 PRO A N 1
ATOM 807 C CA . PRO A 1 106 ? 1.457 14.281 13.125 1 97.88 106 PRO A CA 1
ATOM 808 C C . PRO A 1 106 ? 2.551 13.328 13.594 1 97.88 106 PRO A C 1
ATOM 810 O O . PRO A 1 106 ? 2.498 12.828 14.727 1 97.88 106 PRO A O 1
ATOM 813 N N . VAL A 1 107 ? 3.504 13.039 12.75 1 97.75 107 VAL A N 1
ATOM 814 C CA . VAL A 1 107 ? 4.672 12.227 13.078 1 97.75 107 VAL A CA 1
ATOM 815 C C . VAL A 1 107 ? 5.941 13.07 12.938 1 97.75 107 VAL A C 1
ATOM 817 O O . VAL A 1 107 ? 6.641 13.32 13.922 1 97.75 107 VAL A O 1
ATOM 820 N N . THR A 1 108 ? 6.23 13.523 11.727 1 97.38 108 THR A N 1
ATOM 821 C CA . THR A 1 108 ? 7.332 14.438 11.445 1 97.38 108 THR A CA 1
ATOM 822 C C . THR A 1 108 ? 6.891 15.539 10.492 1 97.38 108 THR A C 1
ATOM 824 O O . THR A 1 108 ? 6.363 15.258 9.414 1 97.38 108 THR A O 1
ATOM 827 N N . PRO A 1 109 ? 7.176 16.781 10.922 1 97.88 109 PRO A N 1
ATOM 828 C CA . PRO A 1 109 ? 6.852 17.859 9.977 1 97.88 109 PRO A CA 1
ATOM 829 C C . PRO A 1 109 ? 7.73 17.828 8.727 1 97.88 109 PRO A C 1
ATOM 831 O O . PRO A 1 109 ? 8.797 17.219 8.734 1 97.88 109 PRO A O 1
ATOM 834 N N . PRO A 1 110 ? 7.23 18.484 7.664 1 97.56 110 PRO A N 1
ATOM 835 C CA . PRO A 1 110 ? 8.016 18.469 6.426 1 97.56 110 PRO A CA 1
ATOM 836 C C . PRO A 1 110 ? 9.422 19.047 6.609 1 97.56 110 PRO A C 1
ATOM 838 O O . PRO A 1 110 ? 9.586 20.078 7.27 1 97.56 110 PRO A O 1
ATOM 841 N N . GLU A 1 111 ? 10.32 18.328 6.125 1 95.81 111 GLU A N 1
ATOM 842 C CA . GLU A 1 111 ? 11.727 18.719 6.121 1 95.81 111 GLU A CA 1
ATOM 843 C C . GLU A 1 111 ? 12.391 18.391 4.789 1 95.81 111 GLU A C 1
ATOM 845 O O . GLU A 1 111 ? 12 17.422 4.117 1 95.81 111 GLU A O 1
ATOM 850 N N . GLN A 1 112 ? 13.375 19.203 4.473 1 93.81 112 GLN A N 1
ATOM 851 C CA . GLN A 1 112 ? 14.164 18.906 3.279 1 93.81 112 GLN A CA 1
ATOM 852 C C . GLN A 1 112 ? 15.055 17.688 3.492 1 93.81 112 GLN A C 1
ATOM 854 O O . GLN A 1 112 ? 15.797 17.609 4.48 1 93.81 112 GLN A O 1
ATOM 859 N N . LYS A 1 113 ? 14.945 16.812 2.527 1 89.94 113 LYS A N 1
ATOM 860 C CA . LYS A 1 113 ? 15.742 15.594 2.633 1 89.94 113 LYS A CA 1
ATOM 861 C C . LYS A 1 113 ? 16.953 15.641 1.704 1 89.94 113 LYS A C 1
ATOM 863 O O . LYS A 1 113 ? 17 16.453 0.783 1 89.94 113 LYS A O 1
ATOM 868 N N . ASN A 1 114 ? 17.828 14.742 1.943 1 83.62 114 ASN A N 1
ATOM 869 C CA . ASN A 1 114 ? 19.094 14.734 1.213 1 83.62 114 ASN A CA 1
ATOM 870 C C . ASN A 1 114 ? 18.891 14.32 -0.242 1 83.62 114 ASN A C 1
ATOM 872 O O . ASN A 1 114 ? 19.719 14.648 -1.103 1 83.62 114 ASN A O 1
ATOM 876 N N . TRP A 1 115 ? 17.859 13.648 -0.384 1 82.88 115 TRP A N 1
ATOM 877 C CA . TRP A 1 115 ? 17.641 13.18 -1.75 1 82.88 115 TRP A CA 1
ATOM 878 C C . TRP A 1 115 ? 16.859 14.211 -2.564 1 82.88 115 TRP A C 1
ATOM 880 O O . TRP A 1 115 ? 16.469 13.945 -3.697 1 82.88 115 TRP A O 1
ATOM 890 N N . GLY A 1 116 ? 16.594 15.43 -2.014 1 85.69 116 GLY A N 1
ATOM 891 C CA . GLY A 1 116 ? 16.109 16.562 -2.791 1 85.69 116 GLY A CA 1
ATOM 892 C C . GLY A 1 116 ? 14.609 16.781 -2.672 1 85.69 116 GLY A C 1
ATOM 893 O O . GLY A 1 116 ? 14.039 17.609 -3.381 1 85.69 116 GLY A O 1
ATOM 894 N N . GLN A 1 117 ? 13.945 16.031 -1.837 1 92.12 117 GLN A N 1
ATOM 895 C CA . GLN A 1 117 ? 12.516 16.219 -1.63 1 92.12 117 GLN A CA 1
ATOM 896 C C . GLN A 1 117 ? 12.227 16.781 -0.245 1 92.12 117 GLN A C 1
ATOM 898 O O . GLN A 1 117 ? 13.008 16.578 0.689 1 92.12 117 GLN A O 1
ATOM 903 N N . LYS A 1 118 ? 11.219 17.562 -0.157 1 96.12 118 LYS A N 1
ATOM 904 C CA . LYS A 1 118 ? 10.609 17.859 1.138 1 96.12 118 LYS A CA 1
ATOM 905 C C . LYS A 1 118 ? 9.625 16.766 1.543 1 96.12 118 LYS A C 1
ATOM 907 O O . LYS A 1 118 ? 8.773 16.359 0.746 1 96.12 118 LYS A O 1
ATOM 912 N N . VAL A 1 119 ? 9.812 16.281 2.812 1 97 119 VAL A N 1
ATOM 913 C CA . VAL A 1 119 ? 9.008 15.125 3.191 1 97 119 VAL A CA 1
ATOM 914 C C . VAL A 1 119 ? 8.531 15.273 4.637 1 97 119 VAL A C 1
ATOM 916 O O . VAL A 1 119 ? 9.305 15.688 5.508 1 97 119 VAL A O 1
ATOM 919 N N . GLY A 1 120 ? 7.301 15.016 4.855 1 97.81 120 GLY A N 1
ATOM 920 C CA . GLY A 1 120 ? 6.699 14.859 6.172 1 97.81 120 GLY A CA 1
ATOM 921 C C . GLY A 1 120 ? 5.906 13.57 6.316 1 97.81 120 GLY A C 1
ATOM 922 O O . GLY A 1 120 ? 5.609 12.906 5.324 1 97.81 120 GLY A O 1
ATOM 923 N N . TYR A 1 121 ? 5.617 13.227 7.574 1 98.38 121 TYR A N 1
ATOM 924 C CA . TYR A 1 121 ? 4.879 12 7.844 1 98.38 121 TYR A CA 1
ATOM 925 C C . TYR A 1 121 ? 3.711 12.258 8.789 1 98.38 121 TYR A C 1
ATOM 927 O O . TYR A 1 121 ? 3.836 13.031 9.742 1 98.38 121 TYR A O 1
ATOM 935 N N . VAL A 1 122 ? 2.674 11.625 8.508 1 98.25 122 VAL A N 1
ATOM 936 C CA . VAL A 1 122 ? 1.534 11.578 9.422 1 98.25 122 VAL A CA 1
ATOM 937 C C . VAL A 1 122 ? 1.032 10.141 9.547 1 98.25 122 VAL A C 1
ATOM 939 O O . VAL A 1 122 ? 1.478 9.25 8.82 1 98.25 122 VAL A O 1
ATOM 942 N N . ARG A 1 123 ? 0.189 9.891 10.516 1 97.81 123 ARG A N 1
ATOM 943 C CA . ARG A 1 123 ? -0.544 8.633 10.641 1 97.81 123 ARG A CA 1
ATOM 944 C C . ARG A 1 123 ? -2.033 8.844 10.383 1 97.81 123 ARG A C 1
ATOM 946 O O . ARG A 1 123 ? -2.609 9.844 10.797 1 97.81 123 ARG A O 1
ATOM 953 N N . ASP A 1 124 ? -2.588 7.891 9.68 1 96.88 124 ASP A N 1
ATOM 954 C CA . ASP A 1 124 ? -4.031 7.953 9.469 1 96.88 124 ASP A CA 1
ATOM 955 C C . ASP A 1 124 ? -4.789 7.445 10.688 1 96.88 124 ASP A C 1
ATOM 957 O O . ASP A 1 124 ? -4.191 7.203 11.742 1 96.88 124 ASP A O 1
ATOM 961 N N . LEU A 1 125 ? -6.086 7.285 10.602 1 95.31 125 LEU A N 1
ATOM 962 C CA . LEU A 1 125 ? -6.965 6.969 11.719 1 95.31 125 LEU A CA 1
ATOM 963 C C . LEU A 1 125 ? -6.641 5.594 12.297 1 95.31 125 LEU A C 1
ATOM 965 O O . LEU A 1 125 ? -6.844 5.352 13.484 1 95.31 125 LEU A O 1
ATOM 969 N N . ASP A 1 126 ? -6.113 4.715 11.453 1 96.62 126 ASP A N 1
ATOM 970 C CA . ASP A 1 126 ? -5.855 3.344 11.891 1 96.62 126 ASP A CA 1
ATOM 971 C C . ASP A 1 126 ? -4.367 3.127 12.156 1 96.62 126 ASP A C 1
ATOM 973 O O . ASP A 1 126 ? -3.93 1.995 12.383 1 96.62 126 ASP A O 1
ATOM 977 N N . GLY A 1 127 ? -3.574 4.176 12.062 1 96.38 127 GLY A N 1
ATOM 978 C CA . GLY A 1 127 ? -2.178 4.102 12.461 1 96.38 127 GLY A CA 1
ATOM 979 C C . GLY A 1 127 ? -1.236 3.883 11.289 1 96.38 127 GLY A C 1
ATOM 980 O O . GLY A 1 127 ? -0.024 3.756 11.477 1 96.38 127 GLY A O 1
ATOM 981 N N . ASN A 1 128 ? -1.737 3.838 10.102 1 97.19 128 ASN A N 1
ATOM 982 C CA . ASN A 1 128 ? -0.873 3.684 8.938 1 97.19 128 ASN A CA 1
ATOM 983 C C . ASN A 1 128 ? -0.071 4.953 8.664 1 97.19 128 ASN A C 1
ATOM 985 O O . ASN A 1 128 ? -0.598 6.062 8.773 1 97.19 128 ASN A O 1
ATOM 989 N N . ILE A 1 129 ? 1.162 4.781 8.312 1 97.94 129 ILE A N 1
ATOM 990 C CA . ILE A 1 129 ? 2.002 5.918 7.953 1 97.94 129 ILE A CA 1
ATOM 991 C C . ILE A 1 129 ? 1.662 6.391 6.539 1 97.94 129 ILE A C 1
ATOM 993 O O . ILE A 1 129 ? 1.506 5.574 5.629 1 97.94 129 ILE A O 1
ATOM 997 N N . VAL A 1 130 ? 1.539 7.637 6.402 1 98.25 130 VAL A N 1
ATOM 998 C CA . VAL A 1 130 ? 1.394 8.297 5.109 1 98.25 130 VAL A CA 1
ATOM 999 C C . VAL A 1 130 ? 2.51 9.32 4.922 1 98.25 130 VAL A C 1
ATOM 1001 O O . VAL A 1 130 ? 2.666 10.234 5.738 1 98.25 130 VAL A O 1
ATOM 1004 N N . ARG A 1 131 ? 3.24 9.102 3.912 1 98.38 131 ARG A N 1
ATOM 1005 C CA . ARG A 1 131 ? 4.305 10.039 3.557 1 98.38 131 ARG A CA 1
ATOM 1006 C C . ARG A 1 131 ? 3.768 11.164 2.68 1 98.38 131 ARG A C 1
ATOM 1008 O O . ARG A 1 131 ? 3.023 10.922 1.729 1 98.38 131 ARG A O 1
ATOM 1015 N N . MET A 1 132 ? 4.086 12.352 3.045 1 97.69 132 MET A N 1
ATOM 1016 C CA . MET A 1 132 ? 3.74 13.539 2.27 1 97.69 132 MET A CA 1
ATOM 1017 C C . MET A 1 132 ? 4.992 14.219 1.728 1 97.69 132 MET A C 1
ATOM 1019 O O . MET A 1 132 ? 5.82 14.703 2.498 1 97.69 132 MET A O 1
ATOM 1023 N N . GLY A 1 133 ? 5.113 14.211 0.432 1 96.81 133 GLY A N 1
ATOM 1024 C CA . GLY A 1 133 ? 6.359 14.688 -0.149 1 96.81 133 GLY A CA 1
ATOM 1025 C C . GLY A 1 133 ? 6.145 15.68 -1.277 1 96.81 133 GLY A C 1
ATOM 1026 O O . GLY A 1 133 ? 5.02 15.867 -1.746 1 96.81 133 GLY A O 1
ATOM 1027 N N . SER A 1 134 ? 7.25 16.328 -1.692 1 95 134 SER A N 1
ATOM 1028 C CA . SER A 1 134 ? 7.289 17.125 -2.918 1 95 134 SER A CA 1
ATOM 1029 C C . SER A 1 134 ? 7.645 16.266 -4.121 1 95 134 SER A C 1
ATOM 1031 O O . SER A 1 134 ? 8.133 15.141 -3.967 1 95 134 SER A O 1
ATOM 1033 N N . HIS A 1 135 ? 7.328 16.797 -5.328 1 88.62 135 HIS A N 1
ATOM 1034 C CA . HIS A 1 135 ? 7.73 16.094 -6.543 1 88.62 135 HIS A CA 1
ATOM 1035 C C . HIS A 1 135 ? 9.25 16.062 -6.68 1 88.62 135 HIS A C 1
ATOM 1037 O O . HIS A 1 135 ? 9.938 16.984 -6.238 1 88.62 135 HIS A O 1
ATOM 1043 N N . VAL A 1 136 ? 9.695 14.844 -7.129 1 74.06 136 VAL A N 1
ATOM 1044 C CA . VAL A 1 136 ? 11.117 14.789 -7.43 1 74.06 136 VAL A CA 1
ATOM 1045 C C . VAL A 1 136 ? 11.445 15.766 -8.555 1 74.06 136 VAL A C 1
ATOM 1047 O O . VAL A 1 136 ? 10.727 15.852 -9.547 1 74.06 136 VAL A O 1
ATOM 1050 N N . ARG A 1 137 ? 12.258 16.766 -8.164 1 62.56 137 ARG A N 1
ATOM 1051 C CA . ARG A 1 137 ? 12.664 17.734 -9.18 1 62.56 137 ARG A CA 1
ATOM 1052 C C . ARG A 1 137 ? 13.352 17.031 -10.352 1 62.56 137 ARG A C 1
ATOM 1054 O O . ARG A 1 137 ? 14.164 16.125 -10.156 1 62.56 137 ARG A O 1
ATOM 1061 N N . GLU A 1 138 ? 12.586 16.828 -11.531 1 49.56 138 GLU A N 1
ATOM 1062 C CA . GLU A 1 138 ? 13.273 16.375 -12.734 1 49.56 138 GLU A CA 1
ATOM 1063 C C . GLU A 1 138 ? 14.547 17.188 -12.977 1 49.56 138 GLU A C 1
ATOM 1065 O O . GLU A 1 138 ? 14.625 18.359 -12.602 1 49.56 138 GLU A O 1
ATOM 1070 N N . MET B 1 1 ? -15.047 28.547 -0.329 1 30.31 1 MET B N 1
ATOM 1071 C CA . MET B 1 1 ? -14.273 28.031 -1.456 1 30.31 1 MET B CA 1
ATOM 1072 C C . MET B 1 1 ? -13.383 26.859 -1.021 1 30.31 1 MET B C 1
ATOM 1074 O O . MET B 1 1 ? -12.57 27.016 -0.109 1 30.31 1 MET B O 1
ATOM 1078 N N . ALA B 1 2 ? -13.812 25.703 -0.726 1 41.09 2 ALA B N 1
ATOM 1079 C CA . ALA B 1 2 ? -12.93 24.625 -0.29 1 41.09 2 ALA B CA 1
ATOM 1080 C C 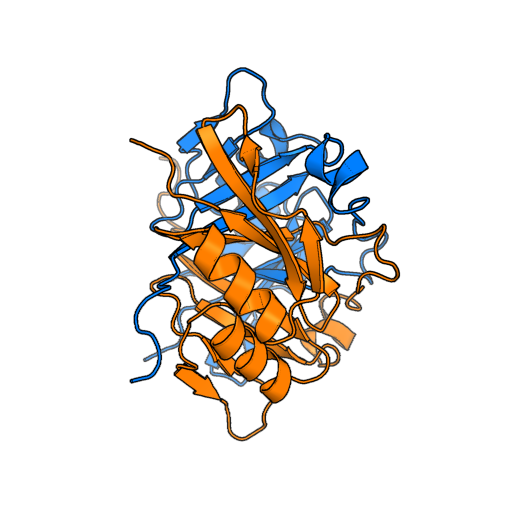. ALA B 1 2 ? -11.562 24.719 -0.968 1 41.09 2 ALA B C 1
ATOM 1082 O O . ALA B 1 2 ? -11.477 24.812 -2.195 1 41.09 2 ALA B O 1
ATOM 1083 N N . SER B 1 3 ? -10.555 25.266 -0.408 1 41.91 3 SER B N 1
ATOM 1084 C CA . SER B 1 3 ? -9.258 25.625 -0.973 1 41.91 3 SER B CA 1
ATOM 1085 C C . SER B 1 3 ? -8.719 24.5 -1.861 1 41.91 3 SER B C 1
ATOM 1087 O O . SER B 1 3 ? -8.516 23.375 -1.397 1 41.91 3 SER B O 1
ATOM 1089 N N . GLY B 1 4 ? -9.188 24.297 -3.053 1 48.94 4 GLY B N 1
ATOM 1090 C CA . GLY B 1 4 ? -8.633 23.641 -4.23 1 48.94 4 GLY B CA 1
ATOM 1091 C C . GLY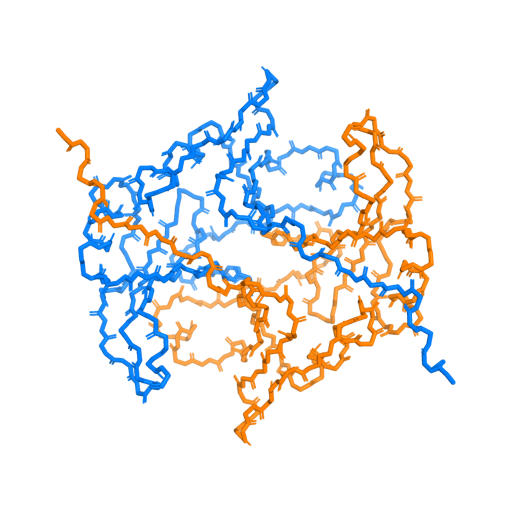 B 1 4 ? -7.133 23.422 -4.141 1 48.94 4 GLY B C 1
ATOM 1092 O O . GLY B 1 4 ? -6.477 23.156 -5.148 1 48.94 4 GLY B O 1
ATOM 1093 N N . ALA B 1 5 ? -6.422 23.953 -3.146 1 56.91 5 ALA B N 1
ATOM 1094 C CA . ALA B 1 5 ? -5.027 24.375 -3.072 1 56.91 5 ALA B CA 1
ATOM 1095 C C . ALA B 1 5 ? -4.098 23.172 -2.926 1 56.91 5 ALA B C 1
ATOM 1097 O O . ALA B 1 5 ? -2.934 23.219 -3.332 1 56.91 5 ALA B O 1
ATOM 1098 N N . VAL B 1 6 ? -4.613 22.016 -2.4 1 81.12 6 VAL B N 1
ATOM 1099 C CA . VAL B 1 6 ? -3.576 21 -2.219 1 81.12 6 VAL B CA 1
ATOM 1100 C C . VAL B 1 6 ? -3.965 19.719 -2.951 1 81.12 6 VAL B C 1
ATOM 1102 O O . VAL B 1 6 ? -4.734 18.906 -2.43 1 81.12 6 VAL B O 1
ATOM 1105 N N . ARG B 1 7 ? -3.633 19.656 -4.191 1 86.44 7 ARG B N 1
ATOM 1106 C CA . ARG B 1 7 ? -3.926 18.469 -4.996 1 86.44 7 ARG B CA 1
ATOM 1107 C C . ARG B 1 7 ? -2.838 17.406 -4.836 1 86.44 7 ARG B C 1
ATOM 1109 O O . ARG B 1 7 ? -1.665 17.672 -5.113 1 86.44 7 ARG B O 1
ATOM 1116 N N . PRO B 1 8 ? -3.27 16.266 -4.461 1 93.38 8 PRO B N 1
ATOM 1117 C CA . PRO B 1 8 ? -2.277 15.211 -4.254 1 93.38 8 PRO B CA 1
ATOM 1118 C C . PRO B 1 8 ? -2.029 14.375 -5.508 1 93.38 8 PRO B C 1
ATOM 1120 O O . PRO B 1 8 ? -2.881 14.328 -6.398 1 93.38 8 PRO B O 1
ATOM 1123 N N . ALA B 1 9 ? -0.877 13.875 -5.66 1 94.19 9 ALA B N 1
ATOM 1124 C CA . ALA B 1 9 ? -0.595 12.758 -6.551 1 94.19 9 ALA B CA 1
ATOM 1125 C C . ALA B 1 9 ? -0.212 11.508 -5.762 1 94.19 9 ALA B C 1
ATOM 1127 O O . ALA B 1 9 ? 0.646 11.562 -4.875 1 94.19 9 ALA B O 1
ATOM 1128 N N . LEU B 1 10 ? -0.915 10.375 -5.98 1 95.75 10 LEU B N 1
ATOM 1129 C CA . LEU B 1 10 ? -0.459 9.109 -5.422 1 95.75 10 LEU B CA 1
ATOM 1130 C C . LEU B 1 10 ? 0.843 8.664 -6.082 1 95.75 10 LEU B C 1
ATOM 1132 O O . LEU B 1 10 ? 0.824 7.914 -7.062 1 95.75 10 LEU B O 1
ATOM 1136 N N . ALA B 1 11 ? 1.911 9.062 -5.578 1 94.81 11 ALA B N 1
ATOM 1137 C CA . ALA B 1 11 ? 3.193 9 -6.277 1 94.81 11 ALA B CA 1
ATOM 1138 C C . ALA B 1 11 ? 3.855 7.641 -6.09 1 94.81 11 ALA B C 1
ATOM 1140 O O . ALA B 1 11 ? 4.32 7.031 -7.059 1 94.81 11 ALA B O 1
ATOM 1141 N N . TYR B 1 12 ? 3.82 7.16 -4.809 1 95.12 12 TYR B N 1
ATOM 1142 C CA . TYR B 1 12 ? 4.535 5.918 -4.531 1 95.12 12 TYR B CA 1
ATOM 1143 C C . TYR B 1 12 ? 3.74 5.031 -3.58 1 95.12 12 TYR B C 1
ATOM 1145 O O . TYR B 1 12 ? 3.004 5.531 -2.725 1 95.12 12 TYR B O 1
ATOM 1153 N N . ILE B 1 13 ? 3.936 3.818 -3.822 1 97.44 13 ILE B N 1
ATOM 1154 C CA . ILE B 1 13 ? 3.795 2.801 -2.787 1 97.44 13 ILE B CA 1
ATOM 1155 C C . ILE B 1 13 ? 5.172 2.248 -2.418 1 97.44 13 ILE B C 1
ATOM 1157 O O . ILE B 1 13 ? 5.859 1.665 -3.258 1 97.44 13 ILE B O 1
ATOM 1161 N N . VAL B 1 14 ? 5.516 2.465 -1.213 1 97.94 14 VAL B N 1
ATOM 1162 C CA . VAL B 1 14 ? 6.844 2.029 -0.8 1 97.94 14 VAL B CA 1
ATOM 1163 C C . VAL B 1 14 ? 6.734 0.774 0.062 1 97.94 14 VAL B C 1
ATOM 1165 O O . VAL B 1 14 ? 6.008 0.76 1.059 1 97.94 14 VAL B O 1
ATOM 1168 N N . VAL B 1 15 ? 7.426 -0.208 -0.361 1 98.12 15 VAL B N 1
ATOM 1169 C CA . VAL B 1 15 ? 7.473 -1.471 0.369 1 98.12 15 VAL B CA 1
ATOM 1170 C C . VAL B 1 15 ? 8.812 -1.604 1.086 1 98.12 15 VAL B C 1
ATOM 1172 O O . VAL B 1 15 ? 9.867 -1.582 0.449 1 98.12 15 VAL B O 1
ATOM 1175 N N . TYR B 1 16 ? 8.766 -1.671 2.371 1 98.06 16 TYR B N 1
ATOM 1176 C CA . TYR B 1 16 ? 9.969 -1.913 3.162 1 98.06 16 TYR B CA 1
ATOM 1177 C C . TYR B 1 16 ? 10.312 -3.396 3.193 1 98.06 16 TYR B C 1
ATOM 1179 O O . TYR B 1 16 ? 9.492 -4.219 3.621 1 98.06 16 TYR B O 1
ATOM 1187 N N . VAL B 1 17 ? 11.531 -3.705 2.797 1 97.81 17 VAL B N 1
ATOM 1188 C CA . VAL B 1 17 ? 11.883 -5.102 2.551 1 97.81 17 VAL B CA 1
ATOM 1189 C C . VAL B 1 17 ? 13.242 -5.406 3.164 1 97.81 17 VAL B C 1
ATOM 1191 O O . VAL B 1 17 ? 14.023 -4.492 3.455 1 97.81 17 VAL B O 1
ATOM 1194 N N . GLU B 1 18 ? 13.531 -6.703 3.375 1 96.88 18 GLU B N 1
ATOM 1195 C CA . GLU B 1 18 ? 14.82 -7.137 3.906 1 96.88 18 GLU B CA 1
ATOM 1196 C C . GLU B 1 18 ? 15.93 -6.93 2.887 1 96.88 18 GLU B C 1
ATOM 1198 O O . GLU B 1 18 ? 17.031 -6.504 3.242 1 96.88 18 GLU B O 1
ATOM 1203 N N . ASP B 1 19 ? 15.711 -7.266 1.638 1 96.19 19 ASP B N 1
ATOM 1204 C CA . ASP B 1 19 ? 16.672 -7.168 0.543 1 96.19 19 ASP B CA 1
ATOM 1205 C C . ASP B 1 19 ? 16.031 -6.512 -0.684 1 96.19 19 ASP B C 1
ATOM 1207 O O . ASP B 1 19 ? 15.25 -7.141 -1.394 1 96.19 19 ASP B O 1
ATOM 1211 N N . VAL B 1 20 ? 16.469 -5.301 -0.98 1 97 20 VAL B N 1
ATOM 1212 C CA . VAL B 1 20 ? 15.836 -4.453 -1.984 1 97 20 VAL B CA 1
ATOM 1213 C C . VAL B 1 20 ? 16 -5.082 -3.367 1 97 20 VAL B C 1
ATOM 1215 O O . VAL B 1 20 ? 15.023 -5.242 -4.102 1 97 20 VAL B O 1
ATOM 1218 N N . ALA B 1 21 ? 17.172 -5.48 -3.682 1 95.38 21 ALA B N 1
ATOM 1219 C CA . ALA B 1 21 ? 17.453 -6.039 -5.004 1 95.38 21 ALA B CA 1
ATOM 1220 C C . ALA B 1 21 ? 16.688 -7.344 -5.215 1 95.38 21 ALA B C 1
ATOM 1222 O O . ALA B 1 21 ? 16.094 -7.562 -6.277 1 95.38 21 ALA B O 1
ATOM 1223 N N . LYS B 1 22 ? 16.672 -8.172 -4.25 1 94.88 22 LYS B N 1
ATOM 1224 C CA . LYS B 1 22 ? 15.984 -9.453 -4.332 1 94.88 22 LYS B CA 1
ATOM 1225 C C . LYS B 1 22 ? 14.477 -9.258 -4.465 1 94.88 22 LYS B C 1
ATOM 1227 O O . LYS B 1 22 ? 13.828 -9.93 -5.273 1 94.88 22 LYS B O 1
ATOM 1232 N N . SER B 1 23 ? 13.961 -8.359 -3.666 1 96.19 23 SER B N 1
ATOM 1233 C CA . SER B 1 23 ? 12.523 -8.094 -3.717 1 96.19 23 SER B CA 1
ATOM 1234 C C . SER B 1 23 ? 12.117 -7.531 -5.074 1 96.19 23 SER B C 1
ATOM 1236 O O . SER B 1 23 ? 11.133 -7.984 -5.668 1 96.19 23 SER B O 1
ATOM 1238 N N . ALA B 1 24 ? 12.867 -6.547 -5.559 1 95.75 24 ALA B N 1
ATOM 1239 C CA . ALA B 1 24 ? 12.562 -5.953 -6.859 1 95.75 24 ALA B CA 1
ATOM 1240 C C . ALA B 1 24 ? 12.586 -7.008 -7.961 1 95.75 24 ALA B C 1
ATOM 1242 O O . ALA B 1 24 ? 11.695 -7.051 -8.812 1 95.75 24 ALA B O 1
ATOM 1243 N N . ALA B 1 25 ? 13.57 -7.844 -7.898 1 94.25 25 ALA B N 1
ATOM 1244 C CA . ALA B 1 25 ? 13.703 -8.898 -8.898 1 94.25 25 ALA B CA 1
ATOM 1245 C C . ALA B 1 25 ? 12.547 -9.898 -8.805 1 94.25 25 ALA B C 1
ATOM 1247 O O . ALA B 1 25 ? 12.008 -10.328 -9.82 1 94.25 25 ALA B O 1
ATOM 1248 N N . CYS B 1 26 ? 12.195 -10.242 -7.629 1 94.56 26 CYS B N 1
ATOM 1249 C CA . CYS B 1 26 ? 11.094 -11.172 -7.406 1 94.56 26 CYS B CA 1
ATOM 1250 C C . CYS B 1 26 ? 9.781 -10.594 -7.922 1 94.56 26 CYS B C 1
ATOM 1252 O O . CYS B 1 26 ? 9.023 -11.273 -8.609 1 94.56 26 CYS B O 1
ATOM 1254 N N . TYR B 1 27 ? 9.531 -9.312 -7.551 1 95.94 27 TYR B N 1
ATOM 1255 C CA . TYR B 1 27 ? 8.297 -8.68 -8.008 1 95.94 27 TYR B CA 1
ATOM 1256 C C . TYR B 1 27 ? 8.25 -8.625 -9.531 1 95.94 27 TYR B C 1
ATOM 1258 O O . TYR B 1 27 ? 7.203 -8.875 -10.133 1 95.94 27 TYR B O 1
ATOM 1266 N N . ALA B 1 28 ? 9.352 -8.32 -10.133 1 94.19 28 ALA B N 1
ATOM 1267 C CA . ALA B 1 28 ? 9.414 -8.258 -11.586 1 94.19 28 ALA B CA 1
ATOM 1268 C C . ALA B 1 28 ? 9.125 -9.617 -12.211 1 94.19 28 ALA B C 1
ATOM 1270 O O . ALA B 1 28 ? 8.297 -9.734 -13.109 1 94.19 28 ALA B O 1
ATOM 1271 N N . ALA B 1 29 ? 9.766 -10.625 -11.719 1 94.5 29 ALA B N 1
ATOM 1272 C CA . ALA B 1 29 ? 9.625 -11.969 -12.266 1 94.5 29 ALA B CA 1
ATOM 1273 C C . ALA B 1 29 ? 8.242 -12.539 -11.977 1 94.5 29 ALA B C 1
ATOM 1275 O O . ALA B 1 29 ? 7.605 -13.133 -12.852 1 94.5 29 ALA B O 1
ATOM 1276 N N . ALA B 1 30 ? 7.75 -12.344 -10.797 1 95.38 30 ALA B N 1
ATOM 1277 C CA . ALA B 1 30 ? 6.508 -12.961 -10.344 1 95.38 30 ALA B CA 1
ATOM 1278 C C . ALA B 1 30 ? 5.297 -12.273 -10.953 1 95.38 30 ALA B C 1
ATOM 1280 O O . ALA B 1 30 ? 4.305 -12.922 -11.297 1 95.38 30 ALA B O 1
ATOM 1281 N N . PHE B 1 31 ? 5.402 -10.922 -11.078 1 95.38 31 PHE B N 1
ATOM 1282 C CA . PHE B 1 31 ? 4.168 -10.203 -11.375 1 95.38 31 PHE B CA 1
ATOM 1283 C C . PHE B 1 31 ? 4.234 -9.562 -12.758 1 95.38 31 PHE B C 1
ATOM 1285 O O . PHE B 1 31 ? 3.252 -8.984 -13.227 1 95.38 31 PHE B O 1
ATOM 1292 N N . GLY B 1 32 ? 5.348 -9.609 -13.422 1 91.56 32 GLY B N 1
ATOM 1293 C CA . GLY B 1 32 ? 5.426 -9.234 -14.828 1 91.56 32 GLY B CA 1
ATOM 1294 C C . GLY B 1 32 ? 5.781 -7.77 -15.031 1 91.56 32 GLY B C 1
ATOM 1295 O O . GLY B 1 32 ? 5.43 -7.18 -16.047 1 91.56 32 GLY B O 1
ATOM 1296 N N . TYR B 1 33 ? 6.379 -7.184 -14.086 1 90.38 33 TYR B N 1
ATOM 1297 C CA . TYR B 1 33 ? 6.848 -5.812 -14.242 1 90.38 33 TYR B CA 1
ATOM 1298 C C . TYR B 1 33 ? 8.328 -5.777 -14.594 1 90.38 33 TYR B C 1
ATOM 1300 O O . TYR B 1 33 ? 9.023 -6.793 -14.492 1 90.38 33 TYR B O 1
ATOM 1308 N N . SER B 1 34 ? 8.734 -4.598 -15.109 1 88.06 34 SER B N 1
ATOM 1309 C CA . SER B 1 34 ? 10.156 -4.34 -15.281 1 88.06 34 SER B CA 1
ATOM 1310 C C . SER B 1 34 ? 10.703 -3.467 -14.156 1 88.06 34 SER B C 1
ATOM 1312 O O . SER B 1 34 ? 9.992 -2.6 -13.641 1 88.06 34 SER B O 1
ATOM 1314 N N . VAL B 1 35 ? 11.93 -3.783 -13.789 1 84.75 35 VAL B N 1
ATOM 1315 C CA . VAL B 1 35 ? 12.609 -2.9 -12.852 1 84.75 35 VAL B CA 1
ATOM 1316 C C . VAL B 1 35 ? 13.062 -1.632 -13.57 1 84.75 35 VAL B C 1
ATOM 1318 O O . VAL B 1 35 ? 13.805 -1.701 -14.555 1 84.75 35 VAL B O 1
ATOM 1321 N N . ARG B 1 36 ? 12.594 -0.6 -13.195 1 86.19 36 ARG B N 1
ATOM 1322 C CA . ARG B 1 36 ? 12.906 0.685 -13.812 1 86.19 36 ARG B CA 1
ATOM 1323 C C . ARG B 1 36 ? 14.266 1.203 -13.344 1 86.19 36 ARG B C 1
ATOM 1325 O O . ARG B 1 36 ? 15.031 1.757 -14.133 1 86.19 36 ARG B O 1
ATOM 1332 N N . ARG B 1 37 ? 14.516 1.021 -12.023 1 85.44 37 ARG B N 1
ATOM 1333 C CA . ARG B 1 37 ? 15.719 1.629 -11.461 1 85.44 37 ARG B CA 1
ATOM 1334 C C . ARG B 1 37 ? 16.125 0.929 -10.172 1 85.44 37 ARG B C 1
ATOM 1336 O O . ARG B 1 37 ? 15.281 0.547 -9.367 1 85.44 37 ARG B O 1
ATOM 1343 N N . ILE B 1 38 ? 17.422 0.655 -10.055 1 85.5 38 ILE B N 1
ATOM 1344 C CA . ILE B 1 38 ? 18.031 0.303 -8.781 1 85.5 38 ILE B CA 1
ATOM 1345 C C . ILE B 1 38 ? 19.203 1.247 -8.484 1 85.5 38 ILE B C 1
ATOM 1347 O O . ILE B 1 38 ? 20.078 1.428 -9.32 1 85.5 38 ILE B O 1
ATOM 1351 N N . ASP B 1 39 ? 18.984 1.85 -7.391 1 84.44 39 ASP B N 1
ATOM 1352 C CA . ASP B 1 39 ? 20.047 2.811 -7.078 1 84.44 39 ASP B CA 1
ATOM 1353 C C . ASP B 1 39 ? 21.359 2.102 -6.773 1 84.44 39 ASP B C 1
ATOM 1355 O O . ASP B 1 39 ? 21.359 0.915 -6.438 1 84.44 39 ASP B O 1
ATOM 1359 N N . GLN B 1 40 ? 22.422 2.867 -6.836 1 83.56 40 GLN B N 1
ATOM 1360 C CA . GLN B 1 40 ? 23.766 2.312 -6.688 1 83.56 40 GLN B CA 1
ATOM 1361 C C . GLN B 1 40 ? 23.984 1.782 -5.273 1 83.56 40 GLN B C 1
ATOM 1363 O O . GLN B 1 40 ? 24.75 0.841 -5.074 1 83.56 40 GLN B O 1
ATOM 1368 N N . SER B 1 41 ? 23.297 2.391 -4.273 1 83 41 SER B N 1
ATOM 1369 C CA . SER B 1 41 ? 23.453 1.976 -2.885 1 83 41 SER B CA 1
ATOM 1370 C C . SER B 1 41 ? 22.625 0.726 -2.588 1 83 41 SER B C 1
ATOM 1372 O O . SER B 1 41 ? 22.75 0.135 -1.513 1 83 41 SER B O 1
ATOM 1374 N N . HIS B 1 42 ? 21.797 0.329 -3.5 1 84.56 42 HIS B N 1
ATOM 1375 C CA . HIS B 1 42 ? 20.891 -0.808 -3.381 1 84.56 42 HIS B CA 1
ATOM 1376 C C . HIS B 1 42 ? 19.891 -0.597 -2.25 1 84.56 42 HIS B C 1
ATOM 1378 O O . HIS B 1 42 ? 19.453 -1.56 -1.613 1 84.56 42 HIS B O 1
ATOM 1384 N N . LYS B 1 43 ? 19.656 0.647 -1.995 1 91.5 43 LYS B N 1
ATOM 1385 C CA . LYS B 1 43 ? 18.703 0.97 -0.936 1 91.5 43 LYS B CA 1
ATOM 1386 C C . LYS B 1 43 ? 17.391 1.48 -1.517 1 91.5 43 LYS B C 1
ATOM 1388 O O . LYS B 1 43 ? 16.5 1.893 -0.774 1 91.5 43 LYS B O 1
ATOM 1393 N N . TRP B 1 44 ? 17.375 1.468 -2.816 1 94.06 44 TRP B N 1
ATOM 1394 C CA . TRP B 1 44 ? 16.156 1.932 -3.496 1 94.06 44 TRP B CA 1
ATOM 1395 C C . TRP B 1 44 ? 16 1.25 -4.852 1 94.06 44 TRP B C 1
ATOM 1397 O O . TRP B 1 44 ? 16.953 1.181 -5.633 1 94.06 44 TRP B O 1
ATOM 1407 N N . ALA B 1 45 ? 14.875 0.738 -5.102 1 96.44 45 ALA B N 1
ATOM 1408 C CA . ALA B 1 45 ? 14.508 0.188 -6.402 1 96.44 45 ALA B CA 1
ATOM 1409 C C . ALA B 1 45 ? 13.062 0.544 -6.758 1 96.44 45 ALA B C 1
ATOM 1411 O O . ALA B 1 45 ? 12.211 0.672 -5.875 1 96.44 45 ALA B O 1
ATOM 1412 N N . GLU B 1 46 ? 12.812 0.702 -8.008 1 96.19 46 GLU B N 1
ATOM 1413 C CA . GLU B 1 46 ? 11.484 1.044 -8.516 1 96.19 46 GLU B CA 1
ATOM 1414 C C . GLU B 1 46 ? 11.055 0.077 -9.617 1 96.19 46 GLU B C 1
ATOM 1416 O O . GLU B 1 46 ? 11.859 -0.32 -10.461 1 96.19 46 GLU B O 1
ATOM 1421 N N . LEU B 1 47 ? 9.797 -0.229 -9.555 1 94.69 47 LEU B N 1
ATOM 1422 C CA . LEU B 1 47 ? 9.188 -0.952 -10.664 1 94.69 47 LEU B CA 1
ATOM 1423 C C . LEU B 1 47 ? 8.531 0.013 -11.648 1 94.69 47 LEU B C 1
ATOM 1425 O O . LEU B 1 47 ? 8.125 1.114 -11.266 1 94.69 47 LEU B O 1
ATOM 1429 N N . ASP B 1 48 ? 8.422 -0.374 -12.867 1 91.44 48 ASP B N 1
ATOM 1430 C CA . ASP B 1 48 ? 7.703 0.388 -13.883 1 91.44 48 ASP B CA 1
ATOM 1431 C C . ASP B 1 48 ? 6.207 0.084 -13.836 1 91.44 48 ASP B C 1
ATOM 1433 O O . ASP B 1 48 ? 5.715 -0.74 -14.609 1 91.44 48 ASP B O 1
ATOM 1437 N N . THR B 1 49 ? 5.477 0.781 -12.938 1 91.69 49 THR B N 1
ATOM 1438 C CA . THR B 1 49 ? 4.086 0.427 -12.688 1 91.69 49 THR B CA 1
ATOM 1439 C C . THR B 1 49 ? 3.152 1.541 -13.156 1 91.69 49 THR B C 1
ATOM 1441 O O . THR B 1 49 ? 1.95 1.505 -12.883 1 91.69 49 THR B O 1
ATOM 1444 N N . GLY B 1 50 ? 3.652 2.594 -13.852 1 88.5 50 GLY B N 1
ATOM 1445 C CA . GLY B 1 50 ? 2.822 3.66 -14.383 1 88.5 50 GLY B CA 1
ATOM 1446 C C . GLY B 1 50 ? 2.869 4.93 -13.555 1 88.5 50 GLY B C 1
ATOM 1447 O O . GLY B 1 50 ? 3.947 5.383 -13.164 1 88.5 50 GLY B O 1
ATOM 1448 N N . SER B 1 51 ? 1.72 5.602 -13.359 1 88.06 51 SER B N 1
ATOM 1449 C CA . SER B 1 51 ? 1.663 6.883 -12.672 1 88.06 51 SER B CA 1
ATOM 1450 C C . SER B 1 51 ? 2.031 6.73 -11.195 1 88.06 51 SER B C 1
ATOM 1452 O O . SER B 1 51 ? 2.652 7.621 -10.609 1 88.06 51 SER B O 1
ATOM 1454 N N . THR B 1 52 ? 1.562 5.68 -10.625 1 93.25 52 THR B N 1
ATOM 1455 C CA . THR B 1 52 ? 1.979 5.316 -9.281 1 93.25 52 THR B CA 1
ATOM 1456 C C . THR B 1 52 ? 3.123 4.305 -9.32 1 93.25 52 THR B C 1
ATOM 1458 O O . THR B 1 52 ? 3.041 3.295 -10.016 1 93.25 52 THR B O 1
ATOM 1461 N N . THR B 1 53 ? 4.195 4.613 -8.602 1 94.38 53 THR B N 1
ATOM 1462 C CA . THR B 1 53 ? 5.375 3.758 -8.633 1 94.38 53 THR B CA 1
ATOM 1463 C C . THR B 1 53 ? 5.426 2.869 -7.395 1 94.38 53 THR B C 1
ATOM 1465 O O . THR B 1 53 ? 5.211 3.342 -6.273 1 94.38 53 THR B O 1
ATOM 1468 N N . ILE B 1 54 ? 5.656 1.605 -7.555 1 96.75 54 ILE B N 1
ATOM 1469 C CA . ILE B 1 54 ? 6.055 0.758 -6.438 1 96.75 54 ILE B CA 1
ATOM 1470 C C . ILE B 1 54 ? 7.566 0.85 -6.23 1 96.75 54 ILE B C 1
ATOM 1472 O O . ILE B 1 54 ? 8.336 0.646 -7.168 1 96.75 54 ILE B O 1
ATOM 1476 N N . ALA B 1 55 ? 7.949 1.169 -5.105 1 97.25 55 ALA B N 1
ATOM 1477 C CA . ALA B 1 55 ? 9.359 1.257 -4.75 1 97.25 55 ALA B CA 1
ATOM 1478 C C . ALA B 1 55 ? 9.68 0.368 -3.553 1 97.25 55 ALA B C 1
ATOM 1480 O O . ALA B 1 55 ? 8.797 0.036 -2.764 1 97.25 55 ALA B O 1
ATOM 1481 N N . PHE B 1 56 ? 10.914 -0.033 -3.5 1 97.81 56 PHE B N 1
ATOM 1482 C CA . PHE B 1 56 ? 11.406 -0.865 -2.408 1 97.81 56 PHE B CA 1
ATOM 1483 C C . PHE B 1 56 ? 12.539 -0.169 -1.666 1 97.81 56 PHE B C 1
ATOM 1485 O O . PHE B 1 56 ? 13.398 0.47 -2.283 1 97.81 56 PHE B O 1
ATOM 1492 N N . THR B 1 57 ? 12.57 -0.303 -0.399 1 97.5 57 THR B N 1
ATOM 1493 C CA . THR B 1 57 ? 13.625 0.245 0.445 1 97.5 57 THR B CA 1
ATOM 1494 C C . THR B 1 57 ? 13.836 -0.625 1.682 1 97.5 57 THR B C 1
ATOM 1496 O O . THR B 1 57 ? 12.945 -1.393 2.064 1 97.5 57 THR B O 1
ATOM 1499 N N . PRO B 1 58 ? 15.016 -0.592 2.312 1 97.25 58 PRO B N 1
ATOM 1500 C CA . PRO B 1 58 ? 15.312 -1.502 3.422 1 97.25 58 PRO B CA 1
ATOM 1501 C C . PRO B 1 58 ? 14.406 -1.268 4.633 1 97.25 58 PRO B C 1
ATOM 1503 O O . PRO B 1 58 ? 14.047 -0.125 4.926 1 97.25 58 PRO B O 1
ATOM 1506 N N . LEU B 1 59 ? 14.219 -2.322 5.398 1 96.88 59 LEU B N 1
ATOM 1507 C CA . LEU B 1 59 ? 13.438 -2.299 6.633 1 96.88 59 LEU B CA 1
ATOM 1508 C C . LEU B 1 59 ? 14.023 -1.307 7.629 1 96.88 59 LEU B C 1
ATOM 1510 O O . LEU B 1 59 ? 13.289 -0.584 8.305 1 96.88 59 LEU B O 1
ATOM 1514 N N . HIS B 1 60 ? 15.359 -1.46 7.715 1 95.5 60 HIS B N 1
ATOM 1515 C CA . HIS B 1 60 ? 16.062 -0.641 8.695 1 95.5 60 HIS B CA 1
ATOM 1516 C C . HIS B 1 60 ? 16.781 0.522 8.023 1 95.5 60 HIS B C 1
ATOM 1518 O O . HIS B 1 60 ? 17.703 0.312 7.234 1 95.5 60 HIS B O 1
ATOM 1524 N N . GLN B 1 61 ? 16.375 1.686 8.336 1 93.44 61 GLN B N 1
ATOM 1525 C CA . GLN B 1 61 ? 16.953 2.949 7.887 1 93.44 61 GLN B CA 1
ATOM 1526 C C . GLN B 1 61 ? 16.531 4.102 8.797 1 93.44 61 GLN B C 1
ATOM 1528 O O . GLN B 1 61 ? 15.758 3.904 9.734 1 93.44 61 GLN B O 1
ATOM 1533 N N . ARG B 1 62 ? 16.969 5.246 8.539 1 91.44 62 ARG B N 1
ATOM 1534 C CA . ARG B 1 62 ? 16.703 6.391 9.398 1 91.44 62 ARG B CA 1
ATOM 1535 C C . ARG B 1 62 ? 15.195 6.629 9.539 1 91.44 62 ARG B C 1
ATOM 1537 O O . ARG B 1 62 ? 14.695 6.844 10.641 1 91.44 62 ARG B O 1
ATOM 1544 N N . GLU B 1 63 ? 14.461 6.59 8.469 1 92.44 63 GLU B N 1
ATOM 1545 C CA . GLU B 1 63 ? 13.023 6.852 8.445 1 92.44 63 GLU B CA 1
ATOM 1546 C C . GLU B 1 63 ? 12.273 5.891 9.359 1 92.44 63 GLU B C 1
ATOM 1548 O O . GLU B 1 63 ? 11.383 6.305 10.109 1 92.44 63 GLU B O 1
ATOM 1553 N N . THR B 1 64 ? 12.664 4.605 9.328 1 95.5 64 THR B N 1
ATOM 1554 C CA . THR B 1 64 ? 11.922 3.611 10.086 1 95.5 64 THR B CA 1
ATOM 1555 C C . THR B 1 64 ? 12.508 3.449 11.484 1 95.5 64 THR B C 1
ATOM 1557 O O . THR B 1 64 ? 11.781 3.16 12.445 1 95.5 64 THR B O 1
ATOM 1560 N N . ASP B 1 65 ? 13.797 3.701 11.633 1 94.38 65 ASP B N 1
ATOM 1561 C CA . ASP B 1 65 ? 14.438 3.475 12.93 1 94.38 65 ASP B CA 1
ATOM 1562 C C . ASP B 1 65 ? 14.305 4.695 13.828 1 94.38 65 ASP B C 1
ATOM 1564 O O . ASP B 1 65 ? 14.273 4.566 15.055 1 94.38 65 ASP B O 1
ATOM 1568 N N . ALA B 1 66 ? 14.125 5.863 13.18 1 93.19 66 ALA B N 1
ATOM 1569 C CA . ALA B 1 66 ? 14.211 7.066 14 1 93.19 66 ALA B CA 1
ATOM 1570 C C . ALA B 1 66 ? 12.945 7.914 13.859 1 93.19 66 ALA B C 1
ATOM 1572 O O . ALA B 1 66 ? 12.562 8.633 14.789 1 93.19 66 ALA B O 1
ATOM 1573 N N . LEU B 1 67 ? 12.25 7.746 12.781 1 94.19 67 LEU B N 1
ATOM 1574 C CA . LEU B 1 67 ? 11.273 8.789 12.5 1 94.19 67 LEU B CA 1
ATOM 1575 C C . LEU B 1 67 ? 9.852 8.234 12.57 1 94.19 67 LEU B C 1
ATOM 1577 O O . LEU B 1 67 ? 8.953 8.891 13.102 1 94.19 67 LEU B O 1
ATOM 1581 N N . THR B 1 68 ? 9.586 7.016 11.984 1 96.94 68 THR B N 1
ATOM 1582 C CA . THR B 1 68 ? 8.188 6.648 11.742 1 96.94 68 THR B CA 1
ATOM 1583 C C . THR B 1 68 ? 7.844 5.348 12.453 1 96.94 68 THR B C 1
ATOM 1585 O O . THR B 1 68 ? 6.684 4.922 12.453 1 96.94 68 THR B O 1
ATOM 1588 N N . GLY B 1 69 ? 8.852 4.727 13.062 1 96.12 69 GLY B N 1
ATOM 1589 C CA . GLY B 1 69 ? 8.594 3.512 13.82 1 96.12 69 GLY B CA 1
ATOM 1590 C C . GLY B 1 69 ? 9.141 2.264 13.156 1 96.12 69 GLY B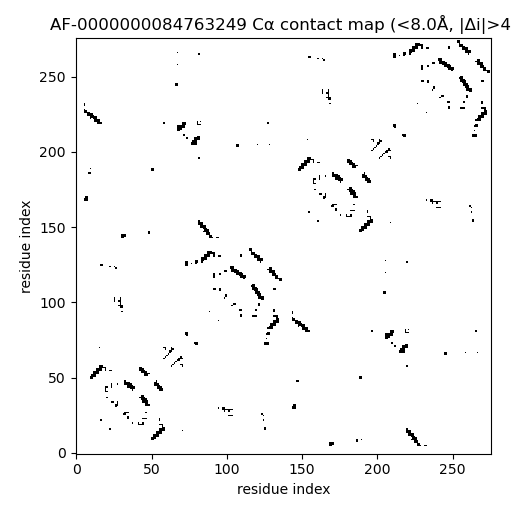 C 1
ATOM 1591 O O . GLY B 1 69 ? 9.367 2.25 11.945 1 96.12 69 GLY B O 1
ATOM 1592 N N . GLU B 1 70 ? 9.258 1.244 13.945 1 97.06 70 GLU B N 1
ATOM 1593 C CA . GLU B 1 70 ? 9.797 -0.025 13.469 1 97.06 70 GLU B CA 1
ATOM 1594 C C . GLU B 1 70 ? 8.797 -0.753 12.578 1 97.06 70 GLU B C 1
ATOM 1596 O O . GLU B 1 70 ? 7.621 -0.871 12.922 1 97.06 70 GLU B O 1
ATOM 1601 N N . VAL B 1 71 ? 9.312 -1.245 11.469 1 97.69 71 VAL B N 1
ATOM 1602 C CA . VAL B 1 71 ? 8.469 -1.98 10.531 1 97.69 71 VAL B CA 1
ATOM 1603 C C . VAL B 1 71 ? 8.109 -3.342 11.117 1 97.69 71 VAL B C 1
ATOM 1605 O O . VAL B 1 71 ? 8.992 -4.102 11.531 1 97.69 71 VAL B O 1
ATOM 1608 N N . GLN B 1 72 ? 6.828 -3.623 11.141 1 96.44 72 GLN B N 1
ATOM 1609 C CA . GLN B 1 72 ? 6.336 -4.922 11.594 1 96.44 72 GLN B CA 1
ATOM 1610 C C . GLN B 1 72 ? 5.945 -5.801 10.406 1 96.44 72 GLN B C 1
ATOM 1612 O O . GLN B 1 72 ? 4.945 -5.543 9.742 1 96.44 72 GLN B O 1
ATOM 1617 N N . LEU B 1 73 ? 6.703 -6.859 10.211 1 96.25 73 LEU B N 1
ATOM 1618 C CA . LEU B 1 73 ? 6.352 -7.859 9.211 1 96.25 73 LEU B CA 1
ATOM 1619 C C . LEU B 1 73 ? 5.426 -8.922 9.797 1 96.25 73 LEU B C 1
ATOM 1621 O O . LEU B 1 73 ? 5.426 -9.148 11.008 1 96.25 73 LEU B O 1
ATOM 1625 N N . PRO B 1 74 ? 4.637 -9.5 8.844 1 94.69 74 PRO B N 1
ATOM 1626 C CA . PRO B 1 74 ? 3.863 -10.633 9.352 1 94.69 74 PRO B CA 1
ATOM 1627 C C . PRO B 1 74 ? 4.746 -11.727 9.945 1 94.69 74 PRO B C 1
ATOM 1629 O O . PRO B 1 74 ? 5.793 -12.062 9.375 1 94.69 74 PRO B O 1
ATOM 1632 N N . LYS B 1 75 ? 4.25 -12.25 11.086 1 92.12 75 LYS B N 1
ATOM 1633 C CA . LYS B 1 75 ? 5.066 -13.227 11.797 1 92.12 75 LYS B CA 1
ATOM 1634 C C . LYS B 1 75 ? 4.641 -14.656 11.453 1 92.12 75 LYS B C 1
ATOM 1636 O O . LYS B 1 75 ? 5.332 -15.617 11.812 1 92.12 75 LYS B O 1
ATOM 1641 N N . SER B 1 76 ? 3.475 -14.797 10.898 1 93.06 76 SER B N 1
ATOM 1642 C CA . SER B 1 76 ? 2.943 -16.094 10.508 1 93.06 76 SER B CA 1
ATOM 1643 C C . SER B 1 76 ? 2.012 -15.984 9.305 1 93.06 76 SER B C 1
ATOM 1645 O O . SER B 1 76 ? 1.567 -14.883 8.969 1 93.06 76 SER B O 1
ATOM 1647 N N . PRO B 1 77 ? 1.755 -17.062 8.688 1 92 77 PRO B N 1
ATOM 1648 C CA . PRO B 1 77 ? 0.811 -17.047 7.57 1 92 77 PRO B CA 1
ATOM 1649 C C . PRO B 1 77 ? -0.6 -16.641 7.992 1 92 77 PRO B C 1
ATOM 1651 O O . PRO B 1 77 ? -1.468 -16.438 7.141 1 92 77 PRO B O 1
ATOM 1654 N N . ARG B 1 78 ? -0.825 -16.516 9.25 1 94.62 78 ARG B N 1
ATOM 1655 C CA . ARG B 1 78 ? -2.152 -16.172 9.75 1 94.62 78 ARG B CA 1
ATOM 1656 C C . ARG B 1 78 ? -2.273 -14.672 9.992 1 94.62 78 ARG B C 1
ATOM 1658 O O . ARG B 1 78 ? -3.289 -14.203 10.508 1 94.62 78 ARG B O 1
ATOM 1665 N N . GLU B 1 79 ? -1.227 -14.031 9.672 1 96.44 79 GLU B N 1
ATOM 1666 C CA . GLU B 1 79 ? -1.205 -12.586 9.867 1 96.44 79 GLU B CA 1
ATOM 1667 C C . GLU B 1 79 ? -0.931 -11.852 8.555 1 96.44 79 GLU B C 1
ATOM 1669 O O . GLU B 1 79 ? -0.288 -12.406 7.66 1 96.44 79 GLU B O 1
ATOM 1674 N N . ARG B 1 80 ? -1.383 -10.664 8.516 1 97.25 80 ARG B N 1
ATOM 1675 C CA . ARG B 1 80 ? -1.084 -9.789 7.387 1 97.25 80 ARG B CA 1
ATOM 1676 C C . ARG B 1 80 ? -1.058 -8.32 7.816 1 97.25 80 ARG B C 1
ATOM 1678 O O . ARG B 1 80 ? -1.537 -7.98 8.898 1 97.25 80 ARG B O 1
ATOM 1685 N N . GLY B 1 81 ? -0.441 -7.469 6.984 1 96.62 81 GLY B N 1
ATOM 1686 C CA . GLY B 1 81 ? -0.489 -6.035 7.207 1 96.62 81 GLY B CA 1
ATOM 1687 C C . GLY B 1 81 ? -1.793 -5.402 6.758 1 96.62 81 GLY B C 1
ATOM 1688 O O . GLY B 1 81 ? -2.609 -6.055 6.102 1 96.62 81 GLY B O 1
ATOM 1689 N N . PRO B 1 82 ? -1.941 -4.129 7.035 1 97.38 82 PRO B N 1
ATOM 1690 C CA . PRO B 1 82 ? -3.209 -3.443 6.777 1 97.38 82 PRO B CA 1
ATOM 1691 C C . PRO B 1 82 ? -3.312 -2.918 5.344 1 97.38 82 PRO B C 1
ATOM 1693 O O . PRO B 1 82 ? -4.383 -2.484 4.918 1 97.38 82 PRO B O 1
ATOM 1696 N N . VAL B 1 83 ? -2.268 -2.893 4.594 1 98.06 83 VAL B N 1
ATOM 1697 C CA . VAL B 1 83 ? -2.279 -2.375 3.23 1 98.06 83 VAL B CA 1
ATOM 1698 C C . VAL B 1 83 ? -1.982 -3.506 2.246 1 98.06 83 VAL B C 1
ATOM 1700 O O . VAL B 1 83 ? -1.014 -4.25 2.418 1 98.06 83 VA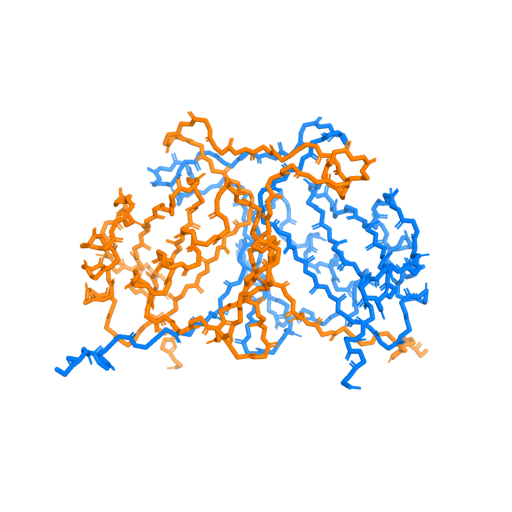L B O 1
ATOM 1703 N N . GLU B 1 84 ? -2.855 -3.623 1.291 1 98.12 84 GLU B N 1
ATOM 1704 C CA . GLU B 1 84 ? -2.773 -4.688 0.296 1 98.12 84 GLU B CA 1
ATOM 1705 C C . GLU B 1 84 ? -2.516 -4.125 -1.098 1 98.12 84 GLU B C 1
ATOM 1707 O O . GLU B 1 84 ? -3.162 -3.16 -1.513 1 98.12 84 GLU B O 1
ATOM 1712 N N . ILE B 1 85 ? -1.564 -4.699 -1.763 1 97.81 85 ILE B N 1
ATOM 1713 C CA . ILE B 1 85 ? -1.289 -4.371 -3.156 1 97.81 85 ILE B CA 1
ATOM 1714 C C . ILE B 1 85 ? -2.109 -5.277 -4.07 1 97.81 85 ILE B C 1
ATOM 1716 O O . ILE B 1 85 ? -2.158 -6.492 -3.871 1 97.81 85 ILE B O 1
ATOM 1720 N N . CYS B 1 86 ? -2.734 -4.688 -5.043 1 97.56 86 CYS B N 1
ATOM 1721 C CA . CYS B 1 86 ? -3.588 -5.453 -5.945 1 97.56 86 CYS B CA 1
ATOM 1722 C C . CYS B 1 86 ? -3.166 -5.254 -7.395 1 97.56 86 CYS B C 1
ATOM 1724 O O . CYS B 1 86 ? -3.152 -4.125 -7.895 1 97.56 86 CYS B O 1
ATOM 1726 N N . PHE B 1 87 ? -2.891 -6.328 -8.094 1 97 87 PHE B N 1
ATOM 1727 C CA . PHE B 1 87 ? -2.6 -6.332 -9.523 1 97 87 PHE B CA 1
ATOM 1728 C C . PHE B 1 87 ? -3.738 -6.98 -10.305 1 97 87 PHE B C 1
ATOM 1730 O O . PHE B 1 87 ? -4.223 -8.047 -9.93 1 97 87 PHE B O 1
ATOM 1737 N N . ASP B 1 88 ? -4.113 -6.348 -11.352 1 96.31 88 ASP B N 1
ATOM 1738 C CA . ASP B 1 88 ? -5.109 -6.934 -12.25 1 96.31 88 ASP B CA 1
ATOM 1739 C C . ASP B 1 88 ? -4.457 -7.48 -13.516 1 96.31 88 ASP B C 1
ATOM 1741 O O . ASP B 1 88 ? -3.496 -6.898 -14.023 1 96.31 88 ASP B O 1
ATOM 1745 N N . TYR B 1 89 ? -5.062 -8.531 -13.977 1 96.38 89 TYR B N 1
ATOM 1746 C CA . TYR B 1 89 ? -4.594 -9.227 -15.172 1 96.38 89 TYR B CA 1
ATOM 1747 C C . TYR B 1 89 ? -5.754 -9.57 -16.094 1 96.38 89 TYR B C 1
ATOM 1749 O O . TYR B 1 89 ? -6.891 -9.734 -15.641 1 96.38 89 TYR B O 1
ATOM 1757 N N . THR B 1 90 ? -5.418 -9.672 -17.391 1 94.94 90 THR B N 1
ATOM 1758 C CA . THR B 1 90 ? -6.383 -10.219 -18.344 1 94.94 90 THR B CA 1
ATOM 1759 C C . THR B 1 90 ? -6.586 -11.711 -18.094 1 94.94 90 THR B C 1
ATOM 1761 O O . THR B 1 90 ? -7.715 -12.211 -18.172 1 94.94 90 THR B O 1
ATOM 1764 N N . ASP B 1 91 ? -5.551 -12.398 -17.797 1 95.19 91 ASP B N 1
ATOM 1765 C CA . ASP B 1 91 ? -5.562 -13.828 -17.484 1 95.19 91 ASP B CA 1
ATOM 1766 C C . ASP B 1 91 ? -5.004 -14.078 -16.078 1 95.19 91 ASP B C 1
ATOM 1768 O O . ASP B 1 91 ? -3.797 -14.273 -15.914 1 95.19 91 ASP B O 1
ATOM 1772 N N . VAL B 1 92 ? -5.883 -14.203 -15.125 1 97 92 VAL B N 1
ATOM 1773 C CA . VAL B 1 92 ? -5.508 -14.297 -13.719 1 97 92 VAL B CA 1
ATOM 1774 C C . VAL B 1 92 ? -4.844 -15.648 -13.445 1 97 92 VAL B C 1
ATOM 1776 O O . VAL B 1 92 ? -3.889 -15.734 -12.68 1 97 92 VAL B O 1
ATOM 1779 N N . ASP B 1 93 ? -5.324 -16.688 -14.078 1 96.88 93 ASP B N 1
ATOM 1780 C CA . ASP B 1 93 ? -4.77 -18.016 -13.867 1 96.88 93 ASP B CA 1
ATOM 1781 C C . ASP B 1 93 ? -3.311 -18.078 -14.312 1 96.88 93 ASP B C 1
ATOM 1783 O O . ASP B 1 93 ? -2.461 -18.609 -13.594 1 96.88 93 ASP B O 1
ATOM 1787 N N . ALA B 1 94 ? -3.078 -17.578 -15.445 1 96.94 94 ALA B N 1
ATOM 1788 C CA . ALA B 1 94 ? -1.709 -17.547 -15.953 1 96.94 94 ALA B CA 1
ATOM 1789 C C . ALA B 1 94 ? -0.806 -16.703 -15.055 1 96.94 94 ALA B C 1
ATOM 1791 O O . ALA B 1 94 ? 0.334 -17.094 -14.781 1 96.94 94 ALA B O 1
ATOM 1792 N N . ALA B 1 95 ? -1.36 -15.594 -14.641 1 97.12 95 ALA B N 1
ATOM 1793 C CA . ALA B 1 95 ? -0.594 -14.703 -13.773 1 97.12 95 ALA B CA 1
ATOM 1794 C C . ALA B 1 95 ? -0.259 -15.391 -12.445 1 97.12 95 ALA B C 1
ATOM 1796 O O . ALA B 1 95 ? 0.86 -15.266 -11.945 1 97.12 95 ALA B O 1
ATOM 1797 N N . TYR B 1 96 ? -1.223 -16.047 -11.93 1 97.69 96 TYR B N 1
ATOM 1798 C CA . TYR B 1 96 ? -1.038 -16.75 -10.672 1 97.69 96 TYR B CA 1
ATOM 1799 C C . TYR B 1 96 ? 0.023 -17.844 -10.797 1 97.69 96 TYR B C 1
ATOM 1801 O O . TYR B 1 96 ? 0.9 -17.969 -9.938 1 97.69 96 TYR B O 1
ATOM 1809 N N . ARG B 1 97 ? -0.059 -18.578 -11.734 1 97.44 97 ARG B N 1
ATOM 1810 C CA . ARG B 1 97 ? 0.933 -19.625 -11.984 1 97.44 97 ARG B CA 1
ATOM 1811 C C . ARG B 1 97 ? 2.332 -19.031 -12.109 1 97.44 97 ARG B C 1
ATOM 1813 O O . ARG B 1 97 ? 3.285 -19.547 -11.516 1 97.44 97 ARG B O 1
ATOM 1820 N N . ARG B 1 98 ? 2.418 -18 -12.82 1 96.81 98 ARG B N 1
ATOM 1821 C CA . ARG B 1 98 ? 3.703 -17.328 -12.961 1 96.81 98 ARG B CA 1
ATOM 1822 C C . ARG B 1 98 ? 4.25 -16.891 -11.609 1 96.81 98 ARG B C 1
ATOM 1824 O O . ARG B 1 98 ? 5.438 -17.047 -11.328 1 96.81 98 ARG B O 1
ATOM 1831 N N . ALA B 1 99 ? 3.408 -16.25 -10.875 1 97.44 99 ALA B N 1
ATOM 1832 C CA . ALA B 1 99 ? 3.824 -15.742 -9.57 1 97.44 99 ALA B CA 1
ATOM 1833 C C . ALA B 1 99 ? 4.367 -16.875 -8.695 1 97.44 99 ALA B C 1
ATOM 1835 O O . ALA B 1 99 ? 5.449 -16.75 -8.117 1 97.44 99 ALA B O 1
ATOM 1836 N N . VAL B 1 100 ? 3.654 -17.953 -8.625 1 97.62 100 VAL B N 1
ATOM 1837 C CA . VAL B 1 100 ? 4.031 -19.078 -7.793 1 97.62 100 VAL B CA 1
ATOM 1838 C C . VAL B 1 100 ? 5.309 -19.719 -8.328 1 97.62 100 VAL B C 1
ATOM 1840 O O . VAL B 1 100 ? 6.227 -20.031 -7.566 1 97.62 100 VAL B O 1
ATOM 1843 N N . ASP B 1 101 ? 5.406 -19.844 -9.617 1 97 101 ASP B N 1
ATOM 1844 C CA . ASP B 1 101 ? 6.574 -20.438 -10.258 1 97 101 ASP B CA 1
ATOM 1845 C C . ASP B 1 101 ? 7.82 -19.594 -10.016 1 97 101 ASP B C 1
ATOM 1847 O O . ASP B 1 101 ? 8.945 -20.078 -10.109 1 97 101 ASP B O 1
ATOM 1851 N N . ASN B 1 102 ? 7.598 -18.344 -9.727 1 96.12 102 ASN B N 1
ATOM 1852 C CA . ASN B 1 102 ? 8.727 -17.438 -9.562 1 96.12 102 ASN B CA 1
ATOM 1853 C C . ASN B 1 102 ? 8.93 -17.031 -8.109 1 96.12 102 ASN B C 1
ATOM 1855 O O . ASN B 1 102 ? 9.508 -15.992 -7.82 1 96.12 102 ASN B O 1
ATOM 1859 N N . GLY B 1 103 ? 8.32 -17.781 -7.219 1 94.94 103 GLY B N 1
ATOM 1860 C CA . GLY B 1 103 ? 8.773 -17.688 -5.84 1 94.94 103 GLY B CA 1
ATOM 1861 C C . GLY B 1 103 ? 7.742 -17.062 -4.914 1 94.94 103 GLY B C 1
ATOM 1862 O O . GLY B 1 103 ? 7.934 -17.047 -3.697 1 94.94 103 GLY B O 1
ATOM 1863 N N . ALA B 1 104 ? 6.676 -16.531 -5.422 1 96.88 104 ALA B N 1
ATOM 1864 C CA . ALA B 1 104 ? 5.605 -16.078 -4.527 1 96.88 104 ALA B CA 1
ATOM 1865 C C . ALA B 1 104 ? 4.984 -17.266 -3.787 1 96.88 104 ALA B C 1
ATOM 1867 O O . ALA B 1 104 ? 4.82 -18.344 -4.359 1 96.88 104 ALA B O 1
ATOM 1868 N N . VAL B 1 105 ? 4.629 -17.062 -2.57 1 97.06 105 VAL B N 1
ATOM 1869 C CA . VAL B 1 105 ? 4.035 -18.125 -1.755 1 97.06 105 VAL B CA 1
ATOM 1870 C C . VAL B 1 105 ? 2.529 -18.188 -2.01 1 97.06 105 VAL B C 1
ATOM 1872 O O . VAL B 1 105 ? 1.813 -17.203 -1.788 1 97.06 105 VAL B O 1
ATOM 1875 N N . PRO B 1 106 ? 2.041 -19.312 -2.439 1 97.94 106 PRO B N 1
ATOM 1876 C CA . PRO B 1 106 ? 0.601 -19.406 -2.682 1 97.94 106 PRO B CA 1
ATOM 1877 C C . PRO B 1 106 ? -0.223 -19.281 -1.402 1 97.94 106 PRO B C 1
ATOM 1879 O O . PRO B 1 106 ? 0.165 -19.812 -0.358 1 97.94 106 PRO B O 1
ATOM 1882 N N . VAL B 1 107 ? -1.31 -18.562 -1.459 1 97.81 107 VAL B N 1
ATOM 1883 C CA . VAL B 1 107 ? -2.26 -18.422 -0.36 1 97.81 107 VAL B CA 1
ATOM 1884 C C . VAL B 1 107 ? -3.611 -19 -0.767 1 97.81 107 VAL B C 1
ATOM 1886 O O . VAL B 1 107 ? -4.074 -19.984 -0.182 1 97.81 107 VAL B O 1
ATOM 1889 N N . THR B 1 108 ? -4.242 -18.406 -1.771 1 97.44 108 THR B N 1
ATOM 1890 C CA . THR B 1 108 ? -5.477 -18.906 -2.361 1 97.44 108 THR B CA 1
ATOM 1891 C C . THR B 1 108 ? -5.418 -18.828 -3.885 1 97.44 108 THR B C 1
ATOM 1893 O O . THR B 1 108 ? -5.145 -17.766 -4.449 1 97.44 108 THR B O 1
ATOM 1896 N N . PRO B 1 109 ? -5.73 -20 -4.508 1 97.88 109 PRO B N 1
ATOM 1897 C CA . PRO B 1 109 ? -5.781 -19.922 -5.969 1 97.88 109 PRO B CA 1
ATOM 1898 C C . PRO B 1 109 ? -6.93 -19.062 -6.484 1 97.88 109 PRO B C 1
ATOM 1900 O O . PRO B 1 109 ? -7.883 -18.797 -5.746 1 97.88 109 PRO B O 1
ATOM 1903 N N . PRO B 1 110 ? -6.781 -18.609 -7.734 1 97.62 110 PRO B N 1
ATOM 1904 C CA . PRO B 1 110 ? -7.84 -17.75 -8.281 1 97.62 110 PRO B CA 1
ATOM 1905 C C . PRO B 1 110 ? -9.211 -18.438 -8.258 1 97.62 110 PRO B C 1
ATOM 1907 O O . PRO B 1 110 ? -9.328 -19.609 -8.602 1 97.62 110 PRO B O 1
ATOM 1910 N N . GLU B 1 111 ? -10.125 -17.719 -7.797 1 95.94 111 GLU B N 1
ATOM 1911 C CA . GLU B 1 111 ? -11.523 -18.125 -7.762 1 95.94 111 GLU B CA 1
ATOM 1912 C C . GLU B 1 111 ? -12.453 -16.984 -8.148 1 95.94 111 GLU B C 1
ATOM 1914 O O . GLU B 1 111 ? -12.125 -15.812 -7.914 1 95.94 111 GLU B O 1
ATOM 1919 N N . GLN B 1 112 ? -13.578 -17.375 -8.711 1 93.94 112 GLN B N 1
ATOM 1920 C CA . GLN B 1 112 ? -14.586 -16.375 -9.023 1 93.94 112 GLN B CA 1
ATOM 1921 C C . GLN B 1 112 ? -15.266 -15.859 -7.754 1 93.94 112 GLN B C 1
ATOM 1923 O O . GLN B 1 112 ? -15.742 -16.641 -6.938 1 93.94 112 GLN B O 1
ATOM 1928 N N . LYS B 1 113 ? -15.266 -14.547 -7.684 1 90.19 113 LYS B N 1
ATOM 1929 C CA . LYS B 1 113 ? -15.867 -13.938 -6.504 1 90.19 113 LYS B CA 1
ATOM 1930 C C . LYS B 1 113 ? -17.266 -13.414 -6.809 1 90.19 113 LYS B C 1
ATOM 1932 O O . LYS B 1 113 ? -17.625 -13.242 -7.977 1 90.19 113 LYS B O 1
ATOM 1937 N N . ASN B 1 114 ? -17.953 -13.133 -5.777 1 83.75 114 ASN B N 1
ATOM 1938 C CA . ASN B 1 114 ? -19.344 -12.727 -5.906 1 83.75 114 ASN B CA 1
ATOM 1939 C C . ASN B 1 114 ? -19.469 -11.328 -6.512 1 83.75 114 ASN B C 1
ATOM 1941 O O . ASN B 1 114 ? -20.5 -10.984 -7.09 1 83.75 114 ASN B O 1
ATOM 1945 N N . TRP B 1 115 ? -18.438 -10.664 -6.332 1 82.88 115 TRP B N 1
ATOM 1946 C CA . TRP B 1 115 ? -18.516 -9.305 -6.848 1 82.88 115 TRP B CA 1
ATOM 1947 C C . TRP B 1 115 ? -18.094 -9.25 -8.312 1 82.88 115 TRP B C 1
ATOM 1949 O O . TRP B 1 115 ? -17.953 -8.164 -8.891 1 82.88 115 TRP B O 1
ATOM 1959 N N . GLY B 1 116 ? -17.797 -10.414 -8.969 1 85.81 116 GLY B N 1
ATOM 1960 C CA . GLY B 1 116 ? -17.656 -10.492 -10.414 1 85.81 116 GLY B CA 1
ATOM 1961 C C . GLY B 1 116 ? -16.219 -10.539 -10.867 1 85.81 116 GLY B C 1
ATOM 1962 O O . GLY B 1 116 ? -15.93 -10.453 -12.07 1 85.81 116 GLY B O 1
ATOM 1963 N N . GLN B 1 117 ? -15.305 -10.625 -9.969 1 92.25 117 GLN B N 1
ATOM 1964 C CA . GLN B 1 117 ? -13.891 -10.727 -10.328 1 92.25 117 GLN B CA 1
ATOM 1965 C C . GLN B 1 117 ? -13.336 -12.109 -9.992 1 92.25 117 GLN B C 1
ATOM 1967 O O . GLN B 1 117 ? -13.828 -12.773 -9.086 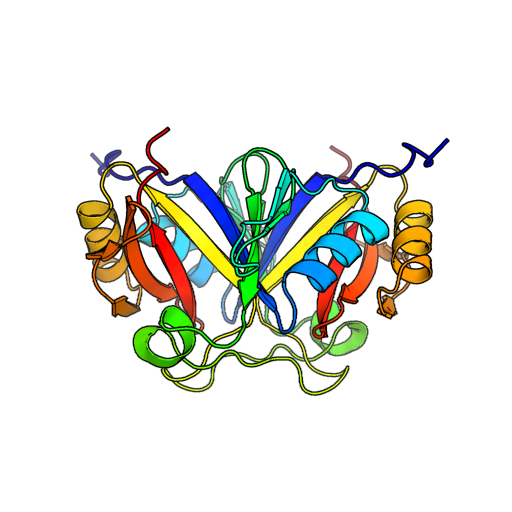1 92.25 117 GLN B O 1
ATOM 1972 N N . LYS B 1 118 ? -12.43 -12.555 -10.781 1 96.19 118 LYS B N 1
ATOM 1973 C CA . LYS B 1 118 ? -11.562 -13.656 -10.375 1 96.19 118 LYS B CA 1
ATOM 1974 C C . LYS B 1 118 ? -10.391 -13.148 -9.539 1 96.19 118 LYS B C 1
ATOM 1976 O O . LYS B 1 118 ? -9.727 -12.188 -9.914 1 96.19 118 LYS B O 1
ATOM 1981 N N . VAL B 1 119 ? -10.211 -13.828 -8.359 1 97.06 119 VAL B N 1
ATOM 1982 C CA . VAL B 1 119 ? -9.211 -13.281 -7.445 1 97.06 119 VAL B CA 1
ATOM 1983 C C . VAL B 1 119 ? -8.414 -14.422 -6.809 1 97.06 119 VAL B C 1
ATOM 1985 O O . VAL B 1 119 ? -8.984 -15.438 -6.41 1 97.06 119 VAL B O 1
ATOM 1988 N N . GLY B 1 120 ? -7.133 -14.273 -6.77 1 97.88 120 GLY B N 1
ATOM 1989 C CA . GLY B 1 120 ? -6.211 -15.102 -6.008 1 97.88 120 GLY B CA 1
ATOM 1990 C C . GLY B 1 120 ? -5.262 -14.297 -5.141 1 97.88 120 GLY B C 1
ATOM 1991 O O . GLY B 1 120 ? -5.145 -13.078 -5.305 1 97.88 120 GLY B O 1
ATOM 1992 N N . TYR B 1 121 ? -4.645 -14.992 -4.195 1 98.44 121 TYR B N 1
ATOM 1993 C CA . TYR B 1 121 ? -3.721 -14.328 -3.285 1 98.44 121 TYR B CA 1
ATOM 1994 C C . TYR B 1 121 ? -2.396 -15.078 -3.203 1 98.44 121 TYR B C 1
ATOM 1996 O O . TYR B 1 121 ? -2.373 -16.312 -3.186 1 98.44 121 TYR B O 1
ATOM 2004 N N . VAL B 1 122 ? -1.384 -14.336 -3.141 1 98.31 122 VAL B N 1
ATOM 2005 C CA . VAL B 1 122 ? -0.059 -14.867 -2.838 1 98.31 122 VAL B CA 1
ATOM 2006 C C . VAL B 1 122 ? 0.625 -13.992 -1.794 1 98.31 122 VAL B C 1
ATOM 2008 O O . VAL B 1 122 ? 0.119 -12.922 -1.448 1 98.31 122 VAL B O 1
ATOM 2011 N N . ARG B 1 123 ? 1.698 -14.461 -1.227 1 97.88 123 ARG B N 1
ATOM 2012 C CA . ARG B 1 123 ? 2.584 -13.672 -0.38 1 97.88 123 ARG B CA 1
ATOM 2013 C C . ARG B 1 123 ? 3.924 -13.43 -1.065 1 97.88 123 ARG B C 1
ATOM 2015 O O . ARG B 1 123 ? 4.465 -14.328 -1.72 1 97.88 123 ARG B O 1
ATOM 2022 N N . ASP B 1 124 ? 4.398 -12.227 -0.906 1 96.94 124 ASP B N 1
ATOM 2023 C CA . ASP B 1 124 ? 5.727 -11.938 -1.442 1 96.94 124 ASP B CA 1
ATOM 2024 C C . ASP B 1 124 ? 6.82 -12.453 -0.51 1 96.94 124 ASP B C 1
ATOM 2026 O O . ASP B 1 124 ? 6.535 -13.172 0.45 1 96.94 124 ASP B O 1
ATOM 2030 N N . LEU B 1 125 ? 8.062 -12.117 -0.767 1 95.38 125 LEU B N 1
ATOM 2031 C CA . LEU B 1 125 ? 9.219 -12.656 -0.071 1 95.38 125 LEU B CA 1
ATOM 2032 C C . LEU B 1 125 ? 9.211 -12.258 1.399 1 95.38 125 LEU B C 1
ATOM 2034 O O . LEU B 1 125 ? 9.734 -12.977 2.25 1 95.38 125 LEU B O 1
ATOM 2038 N N . ASP B 1 126 ? 8.609 -11.117 1.698 1 96.62 126 ASP B N 1
ATOM 2039 C CA . ASP B 1 126 ? 8.625 -10.602 3.062 1 96.62 126 ASP B CA 1
ATOM 2040 C C . ASP B 1 126 ? 7.289 -10.844 3.76 1 96.62 126 ASP B C 1
ATOM 2042 O O . ASP B 1 126 ? 7.055 -10.344 4.863 1 96.62 126 ASP B O 1
ATOM 2046 N N . GLY B 1 127 ? 6.383 -11.539 3.098 1 96.38 127 GLY B N 1
ATOM 2047 C CA . GLY B 1 127 ? 5.148 -11.961 3.74 1 96.38 127 GLY B CA 1
ATOM 2048 C C . GLY B 1 127 ? 3.975 -11.047 3.441 1 96.38 127 GLY B C 1
ATOM 2049 O O . GLY B 1 127 ? 2.873 -11.25 3.953 1 96.38 127 GLY B O 1
ATOM 2050 N N . ASN B 1 128 ? 4.164 -10.055 2.641 1 97.19 128 ASN B N 1
ATOM 2051 C CA . ASN B 1 128 ? 3.061 -9.172 2.273 1 97.19 128 ASN B CA 1
ATOM 2052 C C . ASN B 1 128 ? 2.074 -9.875 1.343 1 97.19 128 ASN B C 1
ATOM 2054 O O . ASN B 1 128 ? 2.479 -10.602 0.435 1 97.19 128 ASN B O 1
ATOM 2058 N N . ILE B 1 129 ? 0.815 -9.641 1.566 1 97.94 129 ILE B N 1
ATOM 2059 C CA . ILE B 1 129 ? -0.213 -10.195 0.693 1 97.94 129 ILE B CA 1
ATOM 2060 C C . ILE B 1 129 ? -0.287 -9.383 -0.598 1 97.94 129 ILE B C 1
ATOM 2062 O O . ILE B 1 129 ? -0.264 -8.148 -0.564 1 97.94 129 ILE B O 1
ATOM 2066 N N . VAL B 1 130 ? -0.35 -10.062 -1.667 1 98.25 130 VAL B N 1
ATOM 2067 C CA . VAL B 1 130 ? -0.604 -9.484 -2.982 1 98.25 130 VAL B CA 1
ATOM 2068 C C . VAL B 1 130 ? -1.845 -10.125 -3.6 1 98.25 130 VAL B C 1
ATOM 2070 O O . VAL B 1 130 ? -1.904 -11.344 -3.76 1 98.25 130 VAL B O 1
ATOM 2073 N N . ARG B 1 131 ? -2.766 -9.289 -3.859 1 98.44 131 ARG B N 1
ATOM 2074 C CA . ARG B 1 131 ? -3.984 -9.742 -4.523 1 98.44 131 ARG B CA 1
ATOM 2075 C C . ARG B 1 131 ? -3.816 -9.742 -6.039 1 98.44 131 ARG B C 1
ATOM 2077 O O . ARG B 1 131 ? -3.299 -8.781 -6.609 1 98.44 131 ARG B O 1
ATOM 2084 N N . MET B 1 132 ? -4.18 -10.82 -6.645 1 97.75 132 MET B N 1
ATOM 2085 C CA . MET B 1 132 ? -4.18 -10.953 -8.102 1 97.75 132 MET B CA 1
ATOM 2086 C C . MET B 1 132 ? -5.598 -11.117 -8.633 1 97.75 132 MET B C 1
ATOM 2088 O O . MET B 1 132 ? -6.262 -12.117 -8.336 1 97.75 132 MET B O 1
ATOM 2092 N N . GLY B 1 133 ? -6.027 -10.148 -9.375 1 96.88 133 GLY B N 1
ATOM 2093 C CA . GLY B 1 133 ? -7.422 -10.156 -9.781 1 96.88 133 GLY B CA 1
ATOM 2094 C C . GLY B 1 133 ? -7.613 -9.914 -11.266 1 96.88 133 GLY B C 1
ATOM 2095 O O . GLY B 1 133 ? -6.668 -9.547 -11.969 1 96.88 133 GLY B O 1
ATOM 2096 N N . SER B 1 134 ? -8.867 -10.141 -11.742 1 95.12 134 SER B N 1
ATOM 2097 C CA . SER B 1 134 ? -9.297 -9.719 -13.07 1 95.12 134 SER B CA 1
ATOM 2098 C C . SER B 1 134 ? -9.836 -8.297 -13.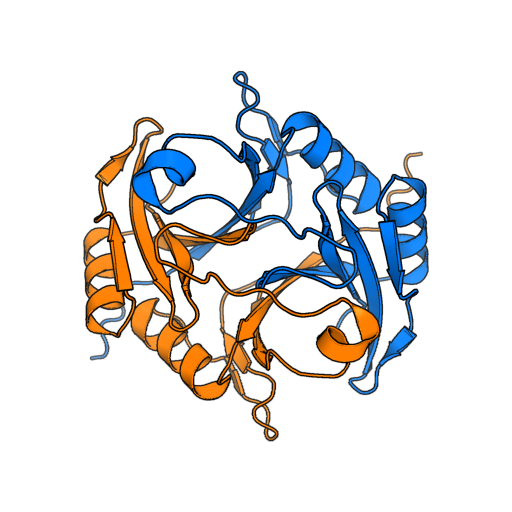055 1 95.12 134 SER B C 1
ATOM 2100 O O . SER B 1 134 ? -10.133 -7.75 -11.984 1 95.12 134 SER B O 1
ATOM 2102 N N . HIS B 1 135 ? -9.883 -7.688 -14.258 1 88.62 135 HIS B N 1
ATOM 2103 C CA . HIS B 1 135 ? -10.492 -6.367 -14.359 1 88.62 135 HIS B CA 1
ATOM 2104 C C . HIS B 1 135 ? -11.984 -6.418 -14.023 1 88.62 135 HIS B C 1
ATOM 2106 O O . HIS B 1 135 ? -12.648 -7.426 -14.281 1 88.62 135 HIS B O 1
ATOM 2112 N N . VAL B 1 136 ? -12.383 -5.344 -13.273 1 74.5 136 VAL B N 1
ATOM 2113 C CA . VAL B 1 136 ? -13.82 -5.254 -13.062 1 74.5 136 VAL B CA 1
ATOM 2114 C C . VAL B 1 136 ? -14.531 -5.062 -14.398 1 74.5 136 VAL B C 1
ATOM 2116 O O . VAL B 1 136 ? -14.086 -4.273 -15.234 1 74.5 136 VAL B O 1
ATOM 2119 N N . ARG B 1 137 ? -15.312 -6.098 -14.742 1 62.5 137 ARG B N 1
ATOM 2120 C CA . ARG B 1 137 ? -16.062 -5.992 -15.984 1 62.5 137 ARG B CA 1
ATOM 2121 C C . ARG B 1 137 ? -16.922 -4.73 -16 1 62.5 137 ARG B C 1
ATOM 2123 O O . ARG B 1 137 ? -17.547 -4.387 -15 1 62.5 137 ARG B O 1
ATOM 2130 N N . GLU B 1 138 ? -16.469 -3.613 -16.75 1 49.09 138 GLU B N 1
ATOM 2131 C CA . GLU B 1 138 ? -17.375 -2.494 -16.984 1 49.09 138 GLU B CA 1
ATOM 2132 C C . GLU B 1 138 ? -18.75 -2.982 -17.406 1 49.09 138 GLU B C 1
ATOM 2134 O O . GLU B 1 138 ? -18.891 -4.039 -18.031 1 49.09 138 GLU B O 1
#

Nearest PDB structures (foldseek):
  3itw-assembly1_A-2  TM=8.404E-01  e=3.795E-09  Micromonospora sp. ML1
  4mym-assembly1_A-2  TM=7.363E-01  e=4.899E-09  Nocardioides sp. JS614
  2i7r-assembly1_B  TM=8.167E-01  e=3.550E-08  Streptococcus pneumoniae
  3itw-assembly1_B-2  TM=7.554E-01  e=1.451E-08  Micromonospora sp. ML1
  3l7t-assembly2_C  TM=7.343E-01  e=1.863E-06  Streptococcus mutans

Secondary structure (DSSP, 8-state):
---TT---EEEEEEEEES-HHHHHHHHHHHHTPPEEEE-TTSS-EEE--SSSEEEEEESSSHIIIIIS-EE----STTEE-SEEEEEEES-HHHHHHHHHHTTPEEEEEEEE-TTS-EEEEEE-TTS-EEEEEE----/---TT---EEEEEEEEES-HHHHHHHHHHHHTPPEEEE-TTSS-EEE--SSSEEEEEESSSHIIIIIS-EE----STTEE-SEEEEEEES-HHHHHHHHHHTTPEEEEEEEE-TTS-EEEEEE-TTS-EEEEEE----

pLDDT: mean 91.93, std 11.38, range [30.31, 98.44]

Sequence (276 aa):
MASGAVRPALAYIVVYVEDVAKSAACYAAAFGYSVRRIDQSHKWAELDTGSTTIAFTPLHQRETDALTGEVQLPKSPRERGPVEICFDYTDVDAAYRRAVDNGAVPVTPPEQKNWGQKVGYVRDLDGNIVRMGSHVREMASGAVRPALAYIVVYVEDVAKSAACYAAAFGYSVRRIDQSHKWAELDTGSTTIAFTPLHQRETDALTGEVQLPKSPRERGPVEICFDYTDVDAAYRRAVDNGAVPVTPPEQKNWGQKVGYVRDLDGNIVRMGSHVRE

InterPro domains:
  IPR004360 Glyoxalase/fosfomycin resistance/dioxygenase domain [PF00903] (10-130)
  IPR029068 Glyoxalase/Bleomycin resistance protein/Dihydroxybiphenyl dioxygenase [G3DSA:3.10.180.10] (10-138)
  IPR029068 Glyoxalase/Bleomycin resistance protein/Dihydroxybiphenyl dioxygenase [SSF54593] (11-135)
  IPR037523 Vicinal oxygen chelate (VOC), core domain [PS51819] (9-135)
  IPR050383 Glyoxalase I/Fosfomycin Resistance Protein Families [PTHR21366] (9-134)

Foldseek 3Di:
DPPPPDDDFLAEDEDADAFQVVQLVLCCQQQPWDWPDQDPVSQKTWTPPPRYIYMYGHQDDCCDPPNPHHDDFDPDLVDEDPDEAEDADQDQQVSNVRNVVSPWAFDAHWDQDPQGKTWGWTAGPRGHIYIYIHDDDD/DPPPPDDDFLAEDEDADAFQVVQLVLCCQQQPWDWPDADPVSQKTWTPPPRYIYMYGHQDDCCDVPNPHHDDFDPDLVDEDPDEAEDADQDQQVSNVRNVVSPWAFDAHWDQDPQGKTWGWTAGPRGHIYIYIHDDDD